Protein AF-A0A9W8D787-F1 (afdb_monomer)

Radius of gyration: 18.91 Å; Cα cont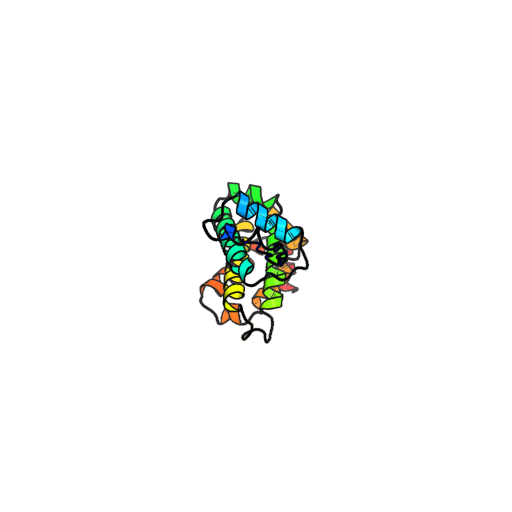acts (8 Å, |Δi|>4): 221; chains: 1; bounding box: 39×46×72 Å

Sequence (182 aa):
MVISTKAQREGDASSDTPVTQWLDAPTEDSVKTVVTYMLEHPSQSISSTHIVATAKAFKQLADMCRDPDVRTRLADGALAAASSLLLERVVAELGPGTEQSNGHAEHVFLLVQVLRCICNQSADTDAARTQLLEHGGTAALARALSIDDVWRQPVPVAQAAFGAVLNVSLDHKLCTQALVDA

Structure (mmCIF, N/CA/C/O backbone):
data_AF-A0A9W8D787-F1
#
_entry.id   AF-A0A9W8D787-F1
#
loop_
_atom_site.group_PDB
_atom_site.id
_atom_site.type_symbol
_atom_site.label_atom_id
_atom_site.label_alt_id
_atom_site.label_comp_id
_atom_site.label_asym_id
_atom_site.label_entity_id
_atom_site.label_seq_id
_atom_site.pdbx_PDB_ins_code
_atom_site.Cartn_x
_atom_site.Cartn_y
_atom_site.Cartn_z
_atom_site.occupancy
_atom_site.B_iso_or_equiv
_atom_site.auth_seq_id
_atom_site.auth_comp_id
_atom_site.auth_asym_id
_atom_site.auth_atom_id
_atom_site.pdbx_PDB_model_num
ATOM 1 N N . MET A 1 1 ? 19.771 31.292 56.289 1.00 39.41 1 MET A N 1
ATOM 2 C CA . MET A 1 1 ? 20.560 30.068 56.044 1.00 39.41 1 MET A CA 1
ATOM 3 C C . MET A 1 1 ? 19.654 29.117 55.277 1.00 39.41 1 MET A C 1
ATOM 5 O O . MET A 1 1 ? 18.590 28.787 55.779 1.00 39.41 1 MET A O 1
ATOM 9 N N . VAL A 1 2 ? 19.989 28.851 54.014 1.00 35.84 2 VAL A N 1
ATOM 10 C CA . VAL A 1 2 ? 19.158 28.161 53.012 1.00 35.84 2 VAL A CA 1
ATOM 11 C C . VAL A 1 2 ? 19.722 26.764 52.788 1.00 35.84 2 VAL A C 1
ATOM 13 O O . VAL A 1 2 ? 20.885 26.683 52.417 1.00 35.84 2 VAL A O 1
ATOM 16 N N . ILE A 1 3 ? 18.902 25.719 52.948 1.00 33.28 3 ILE A N 1
ATOM 17 C CA . ILE A 1 3 ? 19.015 24.379 52.326 1.00 33.28 3 ILE A CA 1
ATOM 18 C C . ILE A 1 3 ? 17.565 23.840 52.334 1.00 33.28 3 ILE A C 1
ATOM 20 O O . ILE A 1 3 ? 17.038 23.582 53.407 1.00 33.28 3 ILE A O 1
ATOM 24 N N . SER A 1 4 ? 16.731 23.907 51.288 1.00 36.16 4 SER A N 1
ATOM 25 C CA . SER A 1 4 ? 16.766 23.297 49.947 1.00 36.16 4 SER A CA 1
ATOM 26 C C . SER A 1 4 ? 17.076 21.799 49.940 1.00 36.16 4 SER A C 1
ATOM 28 O O . SER A 1 4 ? 18.225 21.398 49.804 1.00 36.16 4 SER A O 1
ATOM 30 N N . THR A 1 5 ? 16.033 20.973 50.006 1.00 37.19 5 THR A N 1
ATOM 31 C CA . THR A 1 5 ? 16.059 19.597 49.496 1.00 37.19 5 THR A CA 1
ATOM 32 C C . THR A 1 5 ? 14.835 19.385 48.613 1.00 37.19 5 THR A C 1
ATOM 34 O O . THR A 1 5 ? 13.738 19.054 49.056 1.00 37.19 5 THR A O 1
ATOM 37 N N . LYS A 1 6 ? 15.043 19.633 47.314 1.00 36.41 6 LYS A N 1
ATOM 38 C CA . LYS A 1 6 ? 14.228 19.071 46.239 1.00 36.41 6 LYS A CA 1
ATOM 39 C C . LYS A 1 6 ? 14.295 17.549 46.366 1.00 36.41 6 LYS A C 1
ATOM 41 O O . LYS A 1 6 ? 15.357 16.972 46.160 1.00 36.41 6 LYS A O 1
ATOM 46 N N . ALA A 1 7 ? 13.169 16.911 46.659 1.00 39.75 7 ALA A N 1
ATOM 47 C CA . ALA A 1 7 ? 12.982 15.516 46.303 1.00 39.75 7 ALA A CA 1
ATOM 48 C C . ALA A 1 7 ? 12.904 15.456 44.771 1.00 39.75 7 ALA A C 1
ATOM 50 O O . ALA A 1 7 ? 11.912 15.874 44.169 1.00 39.75 7 ALA A O 1
ATOM 51 N N . GLN A 1 8 ? 13.997 15.019 44.146 1.00 34.44 8 GLN A N 1
ATOM 52 C CA . GLN A 1 8 ? 14.009 14.559 42.764 1.00 34.44 8 GLN A CA 1
ATOM 53 C C . GLN A 1 8 ? 12.994 13.420 42.653 1.00 34.44 8 GLN A C 1
ATOM 55 O O . GLN A 1 8 ? 13.244 12.306 43.097 1.00 34.44 8 GLN A O 1
ATOM 60 N N . ARG A 1 9 ? 11.831 13.713 42.066 1.00 37.78 9 ARG A N 1
ATOM 61 C CA . ARG A 1 9 ? 11.142 12.709 41.265 1.00 37.78 9 ARG A CA 1
ATOM 62 C C . ARG A 1 9 ? 12.033 12.510 40.051 1.00 37.78 9 ARG A C 1
ATOM 64 O O . ARG A 1 9 ? 12.106 13.390 39.195 1.00 37.78 9 ARG A O 1
ATOM 71 N N . GLU A 1 10 ? 12.782 11.418 40.063 1.00 33.50 10 GLU A N 1
ATOM 72 C CA . GLU A 1 10 ? 13.336 10.837 38.852 1.00 33.50 10 GLU A CA 1
ATOM 73 C C . GLU A 1 10 ? 12.153 10.654 37.902 1.00 33.50 10 GLU A C 1
ATOM 75 O O . GLU A 1 10 ? 11.237 9.873 38.151 1.00 33.50 10 GLU A O 1
ATOM 80 N N . GLY A 1 11 ? 12.094 11.527 36.899 1.00 33.06 11 GLY A N 1
ATOM 81 C CA . GLY A 1 11 ? 11.223 11.317 35.767 1.00 33.06 11 GLY A CA 1
ATOM 82 C C . GLY A 1 11 ? 11.747 10.086 35.057 1.00 33.06 11 GLY A C 1
ATOM 83 O O . GLY A 1 11 ? 12.912 10.073 34.656 1.00 33.06 11 GLY A O 1
ATOM 84 N N . ASP A 1 12 ? 10.886 9.083 34.914 1.00 33.62 12 ASP A N 1
ATOM 85 C CA . ASP A 1 12 ? 10.999 8.123 33.829 1.00 33.62 12 ASP A CA 1
ATOM 86 C C . ASP A 1 12 ? 11.225 8.930 32.551 1.00 33.62 12 ASP A C 1
ATOM 88 O O . ASP A 1 12 ? 10.343 9.643 32.063 1.00 33.62 12 ASP A O 1
ATOM 92 N N . ALA A 1 13 ? 12.464 8.899 32.069 1.00 38.41 13 ALA A N 1
ATOM 93 C CA . ALA A 1 13 ? 12.822 9.429 30.776 1.00 38.41 13 ALA A CA 1
ATOM 94 C C . ALA A 1 13 ? 12.044 8.601 29.751 1.00 38.41 13 ALA A C 1
ATOM 96 O O . ALA A 1 13 ? 12.368 7.443 29.495 1.00 38.41 13 ALA A O 1
ATOM 97 N N . SER A 1 14 ? 10.966 9.190 29.235 1.00 43.25 14 SER A N 1
ATOM 98 C CA . SER A 1 14 ? 10.074 8.559 28.276 1.00 43.25 14 SER A CA 1
ATOM 99 C C . SER A 1 14 ? 10.859 8.046 27.073 1.00 43.25 14 SER A C 1
ATOM 101 O O . SER A 1 14 ? 11.513 8.811 26.357 1.00 43.25 14 SER A O 1
ATOM 103 N N . SER A 1 15 ? 10.706 6.756 26.803 1.00 41.72 15 SER A N 1
ATOM 104 C CA . SER A 1 15 ? 11.128 6.058 25.586 1.00 41.72 15 SER A CA 1
ATOM 105 C C . SER A 1 15 ? 10.446 6.566 24.299 1.00 41.72 15 SER A C 1
ATOM 107 O O . SER A 1 15 ? 10.686 6.023 23.228 1.00 41.72 15 SER A O 1
ATOM 109 N N . ASP A 1 16 ? 9.630 7.621 24.374 1.00 43.84 16 ASP A N 1
ATOM 110 C CA . ASP A 1 16 ? 8.776 8.133 23.289 1.00 43.84 16 ASP A CA 1
ATOM 111 C C . ASP A 1 16 ? 9.448 9.187 22.390 1.00 43.84 16 ASP A C 1
ATOM 113 O O . ASP A 1 16 ? 8.808 9.827 21.554 1.00 43.84 16 ASP A O 1
ATOM 117 N N . THR A 1 17 ? 10.755 9.401 22.544 1.00 43.00 17 THR A N 1
ATOM 118 C CA . THR A 1 17 ? 11.436 10.558 21.941 1.00 43.00 17 THR A CA 1
ATOM 119 C C . THR A 1 17 ? 11.804 10.461 20.436 1.00 43.00 17 THR A C 1
ATOM 121 O O . THR A 1 17 ? 12.208 11.490 19.900 1.00 43.00 17 THR A O 1
ATOM 124 N N . PRO A 1 18 ? 11.634 9.364 19.657 1.00 49.31 18 PRO A N 1
ATOM 125 C CA . PRO A 1 18 ? 11.916 9.448 18.215 1.00 49.31 18 PRO A CA 1
ATOM 126 C C . PRO A 1 18 ? 10.806 10.123 17.394 1.00 49.31 18 PRO A C 1
ATOM 128 O O . PRO A 1 18 ? 11.102 10.739 16.375 1.00 49.31 18 PRO A O 1
ATOM 131 N N . VAL A 1 19 ? 9.534 10.005 17.796 1.00 45.19 19 VAL A N 1
ATOM 132 C CA . VAL A 1 19 ? 8.404 10.195 16.861 1.00 45.19 19 VAL A CA 1
ATOM 133 C C . VAL A 1 19 ? 7.920 11.636 16.744 1.00 45.19 19 VAL A C 1
ATOM 135 O O . VAL A 1 19 ? 7.475 12.081 15.687 1.00 45.19 19 VAL A O 1
ATOM 138 N N . THR A 1 20 ? 8.030 12.416 17.811 1.00 43.97 20 THR A N 1
ATOM 139 C CA . THR A 1 20 ? 7.526 13.797 17.833 1.00 43.97 20 THR A CA 1
ATOM 140 C C . THR A 1 20 ? 8.291 14.732 16.889 1.00 43.97 20 THR A C 1
ATOM 142 O O . THR A 1 20 ? 7.717 15.714 16.425 1.00 43.97 20 THR A O 1
ATOM 145 N N . GLN A 1 21 ? 9.530 14.393 16.506 1.00 47.75 21 GLN A N 1
ATOM 146 C CA . GLN A 1 21 ? 10.294 15.115 15.477 1.00 47.75 21 GLN A CA 1
ATOM 147 C C . GLN A 1 21 ? 9.853 14.793 14.032 1.00 47.75 21 GLN A C 1
ATOM 149 O O . GLN A 1 21 ? 10.279 15.470 13.100 1.00 47.75 21 GLN A O 1
ATOM 154 N N . TRP A 1 22 ? 8.973 13.807 13.810 1.00 52.19 22 TRP A N 1
ATOM 155 C CA . TRP A 1 22 ? 8.496 13.404 12.473 1.00 52.19 22 TRP A CA 1
ATOM 156 C C . TRP A 1 22 ? 7.414 14.338 11.895 1.00 52.19 22 TRP A C 1
ATOM 158 O O . TRP A 1 22 ? 6.909 14.109 10.794 1.00 52.19 22 TRP A O 1
ATOM 168 N N . LEU A 1 23 ? 7.008 15.375 12.637 1.00 48.31 23 LEU A N 1
ATOM 169 C CA . LEU A 1 23 ? 5.836 16.188 12.306 1.00 48.31 23 LEU A CA 1
ATOM 170 C C . LEU A 1 23 ? 6.106 17.359 11.346 1.00 48.31 23 LEU A C 1
ATOM 172 O O . LEU A 1 23 ? 5.143 17.767 10.682 1.00 48.31 23 LEU A O 1
ATOM 176 N N . ASP A 1 24 ? 7.353 17.834 11.214 1.00 48.16 24 ASP A N 1
ATOM 177 C CA . ASP A 1 24 ? 7.645 19.132 10.570 1.00 48.16 24 ASP A CA 1
ATOM 178 C C . ASP A 1 24 ? 8.033 19.085 9.083 1.00 48.16 24 ASP A C 1
ATOM 180 O O . ASP A 1 24 ? 7.797 20.053 8.369 1.00 48.16 24 ASP A O 1
ATOM 184 N N . ALA A 1 25 ? 8.524 17.963 8.566 1.00 51.84 25 ALA A N 1
ATOM 185 C CA . ALA A 1 25 ? 8.550 17.623 7.138 1.00 51.84 25 ALA A CA 1
ATOM 186 C C . ALA A 1 25 ? 9.232 16.260 7.030 1.00 51.84 25 ALA A C 1
ATOM 188 O O . ALA A 1 25 ? 10.381 16.142 7.460 1.00 51.84 25 ALA A O 1
ATOM 189 N N . PRO A 1 26 ? 8.579 15.224 6.487 1.00 57.62 26 PRO A N 1
ATOM 190 C CA . PRO A 1 26 ? 9.255 13.951 6.350 1.00 57.62 26 PRO A CA 1
ATOM 191 C C . PRO A 1 26 ? 10.403 14.106 5.319 1.00 57.62 26 PRO A C 1
ATOM 193 O O . PRO A 1 26 ? 10.241 14.652 4.225 1.00 57.62 26 PRO A O 1
ATOM 196 N N . THR A 1 27 ? 11.618 13.746 5.731 1.00 65.62 27 THR A N 1
ATOM 197 C CA . THR A 1 27 ? 12.838 13.628 4.916 1.00 65.62 27 THR A CA 1
ATOM 198 C C . THR A 1 27 ? 13.052 12.168 4.503 1.00 65.62 27 THR A C 1
ATOM 200 O O . THR A 1 27 ? 12.464 11.267 5.105 1.00 65.62 27 THR A O 1
ATOM 203 N N . GLU A 1 28 ? 13.928 11.903 3.527 1.00 65.75 28 GLU A N 1
ATOM 204 C CA . GLU A 1 28 ? 14.298 10.526 3.145 1.00 65.75 28 GLU A CA 1
ATOM 205 C C . GLU A 1 28 ? 14.775 9.696 4.357 1.00 65.75 28 GLU A C 1
ATOM 207 O O . GLU A 1 28 ? 14.396 8.534 4.505 1.00 65.75 28 GLU A O 1
ATOM 212 N N . ASP A 1 29 ? 15.522 10.312 5.278 1.00 69.75 29 ASP A N 1
ATOM 213 C CA . ASP A 1 29 ? 15.971 9.672 6.521 1.00 69.75 29 ASP A CA 1
ATOM 214 C C . ASP A 1 29 ? 14.820 9.391 7.496 1.00 69.75 29 ASP A C 1
ATOM 216 O O . ASP A 1 29 ? 14.775 8.323 8.111 1.00 69.75 29 ASP A O 1
ATOM 220 N N . SER A 1 30 ? 13.844 10.299 7.611 1.00 66.06 30 SER A N 1
ATOM 221 C CA . SER A 1 30 ? 12.656 10.056 8.443 1.00 66.06 30 SER A CA 1
ATOM 222 C C . SER A 1 30 ? 11.789 8.923 7.883 1.00 66.06 30 SER A C 1
ATOM 224 O O . SER A 1 30 ? 11.269 8.106 8.638 1.00 66.06 30 SER A O 1
ATOM 226 N N . VAL A 1 31 ? 11.703 8.813 6.553 1.00 69.94 31 VAL A N 1
ATOM 227 C CA . VAL A 1 31 ? 10.987 7.742 5.859 1.00 69.94 31 VAL A CA 1
ATOM 228 C C . VAL A 1 31 ? 11.662 6.396 6.113 1.00 69.94 31 VAL A C 1
ATOM 230 O O . VAL A 1 31 ? 10.986 5.445 6.506 1.00 69.94 31 VAL A O 1
ATOM 233 N N . LYS A 1 32 ? 12.993 6.319 5.958 1.00 75.88 32 LYS A N 1
ATOM 234 C CA . LYS A 1 32 ? 13.770 5.112 6.289 1.00 75.88 32 LYS A CA 1
ATOM 235 C C . LYS A 1 32 ? 13.578 4.712 7.746 1.00 75.88 32 LYS A C 1
ATOM 237 O O . LYS A 1 32 ? 13.325 3.548 8.022 1.00 75.88 32 LYS A O 1
ATOM 242 N N . THR A 1 33 ? 13.624 5.677 8.661 1.00 75.19 33 THR A N 1
ATOM 243 C CA . THR A 1 33 ? 13.435 5.429 10.096 1.00 75.19 33 THR A CA 1
ATOM 244 C C . THR A 1 33 ? 12.057 4.836 10.396 1.00 75.19 33 THR A C 1
ATOM 246 O O . THR A 1 33 ? 11.972 3.864 11.140 1.00 75.19 33 THR A O 1
ATOM 249 N N . VAL A 1 34 ? 10.984 5.359 9.790 1.00 75.19 34 VAL A N 1
ATOM 250 C CA . VAL A 1 34 ? 9.624 4.814 9.960 1.00 75.19 34 VAL A CA 1
ATOM 251 C C . VAL A 1 34 ? 9.519 3.397 9.394 1.00 75.19 34 VAL A C 1
ATOM 253 O O . VAL A 1 34 ? 8.971 2.520 10.058 1.00 75.19 34 VAL A O 1
ATOM 256 N N . VAL A 1 35 ? 10.067 3.145 8.201 1.00 80.25 35 VAL A N 1
ATOM 257 C CA . VAL A 1 35 ? 10.077 1.805 7.587 1.00 80.25 35 VAL A CA 1
ATOM 258 C C . VAL A 1 35 ? 10.834 0.807 8.466 1.00 80.25 35 VAL A C 1
ATOM 260 O O . VAL A 1 35 ? 10.298 -0.256 8.771 1.00 80.25 35 VAL A O 1
ATOM 263 N N . THR A 1 36 ? 12.034 1.160 8.930 1.00 82.81 36 THR A N 1
ATOM 264 C CA . THR A 1 36 ? 12.831 0.321 9.835 1.00 82.81 36 THR A CA 1
ATOM 265 C C . THR A 1 36 ? 12.090 0.059 11.143 1.00 82.81 36 THR A C 1
ATOM 267 O O . THR A 1 36 ? 11.921 -1.095 11.523 1.00 82.81 36 THR A O 1
ATOM 270 N N . TYR A 1 37 ? 11.562 1.104 11.788 1.00 79.69 37 TYR A N 1
ATOM 271 C CA . TYR A 1 37 ? 10.810 0.972 13.035 1.00 79.69 37 TYR A CA 1
ATOM 272 C C . TYR A 1 37 ? 9.618 0.015 12.892 1.00 79.69 37 TYR A C 1
ATOM 274 O O . TYR A 1 37 ? 9.426 -0.857 13.740 1.00 79.69 37 TYR A O 1
ATOM 282 N N . MET A 1 38 ? 8.851 0.134 11.801 1.00 79.06 38 MET A N 1
ATOM 283 C CA . MET A 1 38 ? 7.704 -0.735 11.518 1.00 79.06 38 MET A CA 1
ATOM 284 C C . MET A 1 38 ? 8.096 -2.210 11.409 1.00 79.06 38 MET A C 1
ATOM 286 O O . MET A 1 38 ? 7.377 -3.069 11.927 1.00 79.06 38 MET A O 1
ATOM 290 N N . LEU A 1 39 ? 9.221 -2.491 10.749 1.00 81.56 39 LEU A N 1
ATOM 291 C CA . LEU A 1 39 ? 9.721 -3.845 10.518 1.00 81.56 39 LEU A CA 1
ATOM 292 C C . LEU A 1 39 ? 10.363 -4.457 11.768 1.00 81.56 39 LEU A C 1
ATOM 294 O O . LEU A 1 39 ? 10.209 -5.651 12.003 1.00 81.56 39 LEU A O 1
ATOM 298 N N . GLU A 1 40 ? 11.035 -3.650 12.588 1.00 84.94 40 GLU A N 1
ATOM 299 C CA . GLU A 1 40 ? 11.636 -4.095 13.853 1.00 84.94 40 GLU A CA 1
ATOM 300 C C . GLU A 1 40 ? 10.593 -4.337 14.954 1.00 84.94 40 GLU A C 1
ATOM 302 O O . GLU A 1 40 ? 10.827 -5.133 15.862 1.00 84.94 40 GLU A O 1
ATOM 307 N N . HIS A 1 41 ? 9.418 -3.702 14.859 1.00 80.00 41 HIS A N 1
ATOM 308 C CA . HIS A 1 41 ? 8.346 -3.804 15.854 1.00 80.00 41 HIS A CA 1
ATOM 309 C C . HIS A 1 41 ? 7.050 -4.358 15.231 1.00 80.00 41 HIS A C 1
ATOM 311 O O . HIS A 1 41 ? 6.036 -3.650 15.195 1.00 80.00 41 HIS A O 1
ATOM 317 N N . PRO A 1 42 ? 7.037 -5.618 14.735 1.00 74.31 42 PRO A N 1
ATOM 318 C CA . PRO A 1 42 ? 5.943 -6.182 13.940 1.00 74.31 42 PRO A CA 1
ATOM 319 C C . PRO A 1 42 ? 4.602 -6.282 14.681 1.00 74.31 42 PRO A C 1
ATOM 321 O O . PRO A 1 42 ? 3.549 -6.177 14.054 1.00 74.31 42 PRO A O 1
ATOM 324 N N . SER A 1 43 ? 4.643 -6.426 16.005 1.00 72.94 43 SER A N 1
ATOM 325 C CA . SER A 1 43 ? 3.465 -6.676 16.848 1.00 72.94 43 SER A CA 1
ATOM 326 C C . SER A 1 43 ? 2.956 -5.439 17.594 1.00 72.94 43 SER A C 1
ATOM 328 O O . SER A 1 43 ? 2.014 -5.545 18.376 1.00 72.94 43 SER A O 1
ATOM 330 N N . GLN A 1 44 ? 3.595 -4.278 17.427 1.00 70.44 44 GLN A N 1
ATOM 331 C CA . GLN A 1 44 ? 3.267 -3.091 18.215 1.00 70.44 44 GLN A CA 1
ATOM 332 C C . GLN A 1 44 ? 2.098 -2.316 17.589 1.00 70.44 44 GLN A C 1
ATOM 334 O O . GLN A 1 44 ? 2.147 -1.939 16.414 1.00 70.44 44 GLN A O 1
ATOM 339 N N . SER A 1 45 ? 1.057 -2.046 18.380 1.00 68.88 45 SER A N 1
ATOM 340 C CA . SER A 1 45 ? -0.018 -1.125 17.996 1.00 68.88 45 SER A CA 1
ATOM 341 C C . SER A 1 45 ? 0.553 0.275 17.769 1.00 68.88 45 SER A C 1
ATOM 343 O O . SER A 1 45 ? 1.406 0.737 18.534 1.00 68.88 45 SER A O 1
ATOM 345 N N . ILE A 1 46 ? 0.077 0.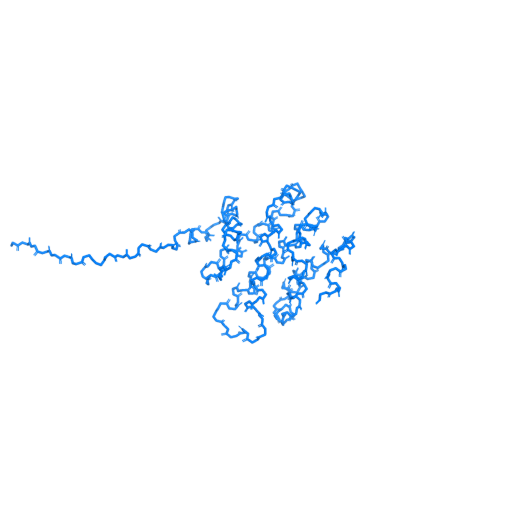975 16.745 1.00 69.75 46 ILE A N 1
ATOM 346 C CA . ILE A 1 46 ? 0.547 2.328 16.444 1.00 69.75 46 ILE A CA 1
ATOM 347 C C . ILE A 1 46 ? -0.151 3.280 17.414 1.00 69.75 46 ILE A C 1
ATOM 349 O O . ILE A 1 46 ? -1.368 3.429 17.368 1.00 69.75 46 ILE A O 1
ATOM 353 N N . SER A 1 47 ? 0.606 3.901 18.322 1.00 70.00 47 SER A N 1
ATOM 354 C CA . SER A 1 47 ? 0.034 4.884 19.248 1.00 70.00 47 SER A CA 1
ATOM 355 C C . SER A 1 47 ? -0.599 6.041 18.467 1.00 70.00 47 SER A C 1
ATOM 357 O O . SER A 1 47 ? -0.133 6.388 17.379 1.00 70.00 47 SER A O 1
ATOM 359 N N . SER A 1 48 ? -1.634 6.676 19.021 1.00 66.12 48 SER A N 1
ATOM 360 C CA . SER A 1 48 ? -2.369 7.759 18.349 1.00 66.12 48 SER A CA 1
ATOM 361 C C . SER A 1 48 ? -1.462 8.890 17.845 1.00 66.12 48 SER A C 1
ATOM 363 O O . SER A 1 48 ? -1.643 9.391 16.736 1.00 66.12 48 SER A O 1
ATOM 365 N N . THR A 1 49 ? -0.423 9.239 18.607 1.00 68.81 49 THR A N 1
ATOM 366 C CA . THR A 1 49 ? 0.593 10.232 18.230 1.00 68.81 49 THR A CA 1
ATOM 367 C C . THR A 1 49 ? 1.443 9.793 17.034 1.00 68.81 49 THR A C 1
ATOM 369 O O . THR A 1 49 ? 1.887 10.633 16.252 1.00 68.81 49 THR A O 1
ATOM 372 N N . HIS A 1 50 ? 1.672 8.489 16.865 1.00 78.75 50 HIS A N 1
ATOM 373 C CA . HIS A 1 50 ? 2.505 7.936 15.795 1.00 78.75 50 HIS A CA 1
ATOM 374 C C . HIS A 1 50 ? 1.725 7.754 14.485 1.00 78.75 50 HIS A C 1
ATOM 376 O O . HIS A 1 50 ? 2.327 7.834 13.416 1.00 78.75 50 HIS A O 1
ATOM 382 N N . ILE A 1 51 ? 0.395 7.589 14.537 1.00 86.12 51 ILE A N 1
ATOM 383 C CA . ILE A 1 51 ? -0.447 7.359 13.347 1.00 86.12 51 ILE A CA 1
ATOM 384 C C . ILE A 1 51 ? -0.264 8.471 12.310 1.00 86.12 51 ILE A C 1
ATOM 386 O O . ILE A 1 51 ? 0.001 8.198 11.139 1.00 86.12 51 ILE A O 1
ATOM 390 N N . VAL A 1 52 ? -0.362 9.735 12.732 1.00 85.50 52 VAL A N 1
ATOM 391 C CA . VAL A 1 52 ? -0.277 10.886 11.818 1.00 85.50 52 VAL A CA 1
ATOM 392 C C . VAL A 1 52 ? 1.114 11.006 11.198 1.00 85.50 52 VAL A C 1
ATOM 394 O O . VAL A 1 52 ? 1.240 11.319 10.013 1.00 85.50 52 VAL A O 1
ATOM 397 N N . ALA A 1 53 ? 2.164 10.751 11.977 1.00 82.94 53 ALA A N 1
ATOM 398 C CA . ALA A 1 53 ? 3.534 10.801 11.485 1.00 82.94 53 ALA A CA 1
ATOM 399 C C . ALA A 1 53 ? 3.814 9.676 10.475 1.00 82.94 53 ALA A C 1
ATOM 401 O O . ALA A 1 53 ? 4.320 9.944 9.383 1.00 82.94 53 ALA A O 1
ATOM 402 N N . THR A 1 54 ? 3.386 8.447 10.775 1.00 86.81 54 THR A N 1
ATOM 403 C CA . THR A 1 54 ? 3.462 7.321 9.838 1.00 86.81 54 THR A CA 1
ATOM 404 C C . THR A 1 54 ? 2.668 7.614 8.564 1.00 86.81 54 THR A C 1
ATOM 406 O O . THR A 1 54 ? 3.174 7.403 7.463 1.00 86.81 54 THR A O 1
ATOM 409 N N . ALA A 1 55 ? 1.469 8.194 8.675 1.00 90.00 55 ALA A N 1
ATOM 410 C CA . ALA A 1 55 ? 0.664 8.576 7.517 1.00 90.00 55 ALA A CA 1
ATOM 411 C C . ALA A 1 55 ? 1.376 9.622 6.643 1.00 90.00 55 ALA A C 1
ATOM 413 O O . ALA A 1 55 ? 1.400 9.496 5.418 1.00 90.00 55 ALA A O 1
ATOM 414 N N . LYS A 1 56 ? 2.012 10.635 7.248 1.00 88.12 56 LYS A N 1
ATOM 415 C CA . LYS A 1 56 ? 2.819 11.634 6.526 1.00 88.12 56 LYS A CA 1
ATOM 416 C C . LYS A 1 56 ? 4.016 10.999 5.806 1.00 88.12 56 LYS A C 1
ATOM 418 O O . LYS A 1 56 ? 4.259 11.341 4.648 1.00 88.12 56 LYS A O 1
ATOM 423 N N . ALA A 1 57 ? 4.721 10.063 6.443 1.00 87.81 57 ALA A N 1
ATOM 424 C CA . ALA A 1 57 ? 5.828 9.337 5.819 1.00 87.81 57 ALA A CA 1
ATOM 425 C C . ALA A 1 57 ? 5.350 8.495 4.621 1.00 87.81 57 ALA A C 1
ATOM 427 O O . ALA A 1 57 ? 5.917 8.581 3.532 1.00 87.81 57 ALA A O 1
ATOM 428 N N . PHE A 1 58 ? 4.245 7.758 4.774 1.00 92.56 58 PHE A N 1
ATOM 429 C CA . PHE A 1 58 ? 3.656 6.967 3.688 1.00 92.56 58 PHE A CA 1
ATOM 430 C C . PHE A 1 58 ? 3.088 7.828 2.558 1.00 92.56 58 PHE A C 1
ATOM 432 O O . PHE A 1 58 ? 3.183 7.452 1.390 1.00 92.56 58 PHE A O 1
ATOM 439 N N . LYS A 1 59 ? 2.575 9.024 2.866 1.00 93.00 59 LYS A N 1
ATOM 440 C CA . LYS A 1 59 ? 2.216 10.013 1.845 1.00 93.00 59 LYS A CA 1
ATOM 441 C C . LYS A 1 59 ? 3.437 10.399 1.009 1.00 93.00 59 LYS A C 1
ATOM 443 O O . LYS A 1 59 ? 3.331 10.436 -0.213 1.00 93.00 59 LYS A O 1
ATOM 448 N N . GLN A 1 60 ? 4.573 10.693 1.640 1.00 90.56 60 GLN A N 1
ATOM 449 C CA . GLN A 1 60 ? 5.791 11.053 0.914 1.00 90.56 60 GLN A CA 1
ATOM 450 C C . GLN A 1 60 ? 6.320 9.884 0.083 1.00 90.56 60 GLN A C 1
ATOM 452 O O . GLN A 1 60 ? 6.644 10.088 -1.082 1.00 90.56 60 GLN A O 1
ATOM 457 N N . LEU A 1 61 ? 6.341 8.668 0.634 1.00 91.44 61 LEU A N 1
ATOM 458 C CA . LEU A 1 61 ? 6.690 7.456 -0.113 1.00 91.44 61 LEU A CA 1
ATOM 459 C C . LEU A 1 61 ? 5.794 7.271 -1.339 1.00 91.44 61 LEU A C 1
ATOM 461 O O . LEU A 1 61 ? 6.290 7.010 -2.433 1.00 91.44 61 LEU A O 1
ATOM 465 N N . ALA A 1 62 ? 4.482 7.455 -1.181 1.00 93.75 62 ALA A N 1
ATOM 466 C CA . ALA A 1 62 ? 3.547 7.415 -2.296 1.00 93.75 62 ALA A CA 1
ATOM 467 C C . ALA A 1 62 ? 3.862 8.501 -3.335 1.00 93.75 62 ALA A C 1
ATOM 469 O O . ALA A 1 62 ? 3.871 8.211 -4.530 1.00 93.75 62 ALA A O 1
ATOM 470 N N . ASP A 1 63 ? 4.125 9.737 -2.903 1.00 92.75 63 ASP A N 1
ATOM 471 C CA . ASP A 1 63 ? 4.455 10.850 -3.796 1.00 92.75 63 ASP A CA 1
ATOM 472 C C . ASP A 1 63 ? 5.791 10.591 -4.539 1.00 92.75 63 ASP A C 1
ATOM 474 O O . ASP A 1 63 ? 5.876 10.866 -5.734 1.00 92.75 63 ASP A O 1
ATOM 478 N N . MET A 1 64 ? 6.784 9.978 -3.881 1.00 89.56 64 MET A N 1
ATOM 479 C CA . MET A 1 64 ? 8.068 9.553 -4.460 1.00 89.56 64 MET A CA 1
ATOM 480 C C . MET A 1 64 ? 7.918 8.415 -5.479 1.00 89.56 64 MET A C 1
ATOM 482 O O . MET A 1 64 ? 8.520 8.472 -6.545 1.00 89.56 64 MET A O 1
ATOM 486 N N . CYS A 1 65 ? 7.075 7.412 -5.203 1.00 92.94 65 CYS A N 1
ATOM 487 C CA . CYS A 1 65 ? 6.843 6.268 -6.102 1.00 92.94 65 CYS A CA 1
ATOM 488 C C . CYS A 1 65 ? 6.173 6.645 -7.436 1.00 92.94 65 CYS A C 1
ATOM 490 O O . CYS A 1 65 ? 6.026 5.795 -8.315 1.00 92.94 65 CYS A O 1
ATOM 492 N N . ARG A 1 66 ? 5.755 7.906 -7.610 1.00 92.19 66 ARG A N 1
ATOM 493 C CA . ARG A 1 66 ? 5.303 8.425 -8.909 1.00 92.19 66 ARG A CA 1
ATOM 494 C C . ARG A 1 66 ? 6.440 8.494 -9.926 1.00 92.19 66 ARG A C 1
ATOM 496 O O . ARG A 1 66 ? 6.179 8.375 -11.118 1.00 92.19 66 ARG A O 1
ATOM 503 N N . ASP A 1 67 ? 7.673 8.662 -9.458 1.00 91.06 67 ASP A N 1
ATOM 504 C CA . ASP A 1 67 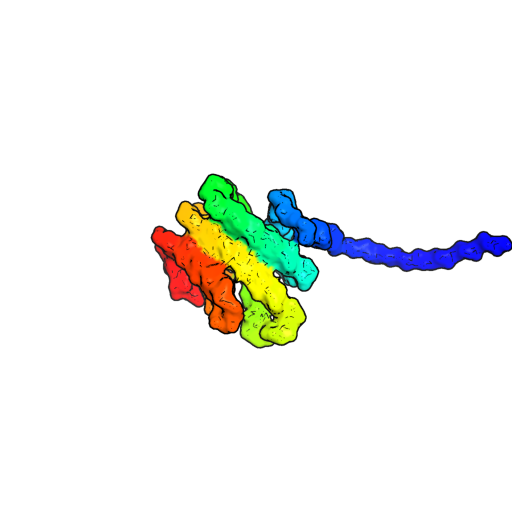? 8.875 8.602 -10.281 1.00 91.06 67 ASP A CA 1
ATOM 505 C C . ASP A 1 67 ? 9.250 7.123 -10.550 1.00 91.06 67 ASP A C 1
ATOM 507 O O . ASP A 1 67 ? 9.458 6.368 -9.592 1.00 91.06 67 ASP A O 1
ATOM 511 N N . PRO A 1 68 ? 9.314 6.674 -11.821 1.00 91.44 68 PRO A N 1
ATOM 512 C CA . PRO A 1 68 ? 9.646 5.288 -12.169 1.00 91.44 68 PRO A CA 1
ATOM 513 C C . PRO A 1 68 ? 11.022 4.808 -11.688 1.00 91.44 68 PRO A C 1
ATOM 515 O O . PRO A 1 68 ? 11.156 3.649 -11.284 1.00 91.44 68 PRO A O 1
ATOM 518 N N . ASP A 1 69 ? 12.030 5.681 -11.676 1.00 88.81 69 ASP A N 1
ATOM 519 C CA . ASP A 1 69 ? 13.390 5.329 -11.257 1.00 88.81 69 ASP A CA 1
ATOM 520 C C . ASP A 1 69 ? 13.458 5.176 -9.736 1.00 88.81 69 ASP A C 1
ATOM 522 O O . ASP A 1 69 ? 14.140 4.301 -9.195 1.00 88.81 69 ASP A O 1
ATOM 526 N N . VAL A 1 70 ? 12.728 6.023 -9.007 1.00 88.00 70 VAL A N 1
ATOM 527 C CA . VAL A 1 70 ? 12.567 5.876 -7.555 1.00 88.00 70 VAL A CA 1
ATOM 528 C C . VAL A 1 70 ? 11.799 4.600 -7.231 1.00 88.00 70 VAL A C 1
ATOM 530 O O . VAL A 1 70 ? 12.235 3.832 -6.376 1.00 88.00 70 VAL A O 1
ATOM 533 N N . ARG A 1 71 ? 10.690 4.344 -7.929 1.00 90.12 71 ARG A N 1
ATOM 534 C CA . ARG A 1 71 ? 9.859 3.156 -7.719 1.00 90.12 71 ARG A CA 1
ATOM 535 C C . ARG A 1 71 ? 10.637 1.864 -7.928 1.00 90.12 71 ARG A C 1
ATOM 537 O O . ARG A 1 71 ? 10.590 0.999 -7.062 1.00 90.12 71 ARG A O 1
ATOM 544 N N . THR A 1 72 ? 11.402 1.770 -9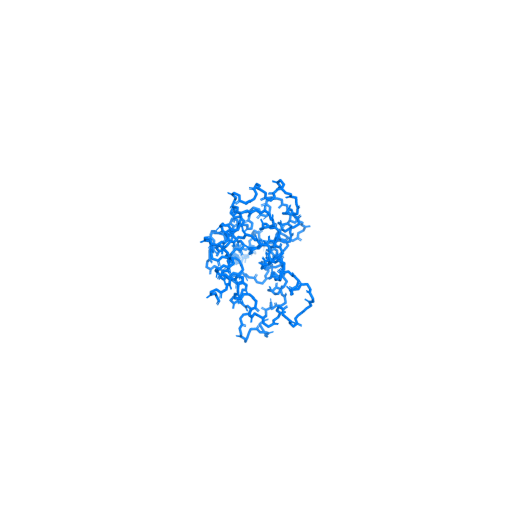.014 1.00 86.88 72 THR A N 1
ATOM 545 C CA . THR A 1 72 ? 12.241 0.597 -9.301 1.00 86.88 72 THR A CA 1
ATOM 546 C C . THR A 1 72 ? 13.261 0.363 -8.186 1.00 86.88 72 THR A C 1
ATOM 548 O O . THR A 1 72 ? 13.373 -0.747 -7.682 1.00 86.88 72 THR A O 1
ATOM 551 N N . ARG A 1 73 ? 13.941 1.418 -7.712 1.00 85.31 73 ARG A N 1
ATOM 552 C CA . ARG A 1 73 ? 14.891 1.307 -6.587 1.00 85.31 73 ARG A CA 1
ATOM 553 C C . ARG A 1 73 ? 14.233 0.884 -5.274 1.00 85.31 73 ARG A C 1
ATOM 555 O O . ARG A 1 73 ? 14.855 0.189 -4.479 1.00 85.31 73 ARG A O 1
ATOM 562 N N . LEU A 1 74 ? 13.007 1.337 -5.016 1.00 84.75 74 LEU A N 1
ATOM 563 C CA . LEU A 1 74 ? 12.264 0.986 -3.804 1.00 84.75 74 LEU A CA 1
ATOM 564 C C . LEU A 1 74 ? 11.650 -0.4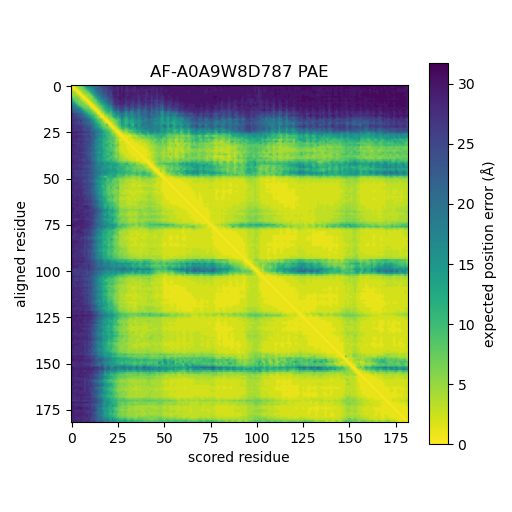17 -3.869 1.00 84.75 74 LEU A C 1
ATOM 566 O O . LEU A 1 74 ? 11.444 -1.014 -2.814 1.00 84.75 74 LEU A O 1
ATOM 570 N N . ALA A 1 75 ? 11.389 -0.942 -5.070 1.00 84.00 75 ALA A N 1
ATOM 571 C CA . ALA A 1 75 ? 10.852 -2.285 -5.280 1.00 84.00 75 ALA A CA 1
ATOM 572 C C . ALA A 1 75 ? 11.812 -3.391 -4.827 1.00 84.00 75 ALA A C 1
ATOM 574 O O . ALA A 1 75 ? 11.352 -4.441 -4.401 1.00 84.00 75 ALA A O 1
ATOM 575 N N . ASP A 1 76 ? 13.121 -3.138 -4.855 1.00 77.75 76 ASP A N 1
ATOM 576 C CA . ASP A 1 76 ? 14.139 -4.051 -4.317 1.00 77.75 76 ASP A CA 1
ATOM 577 C C . ASP A 1 76 ? 14.360 -3.872 -2.800 1.00 77.75 76 ASP A C 1
ATOM 579 O O . ASP A 1 76 ? 15.143 -4.592 -2.180 1.00 77.75 76 ASP A O 1
ATOM 583 N N . GLY A 1 77 ? 13.704 -2.879 -2.193 1.00 80.62 77 GLY A N 1
ATOM 584 C CA . GLY A 1 77 ? 13.844 -2.525 -0.785 1.00 80.62 77 GLY A CA 1
ATOM 585 C C . GLY A 1 77 ? 12.789 -3.160 0.121 1.00 80.62 77 GLY A C 1
ATOM 586 O O . GLY A 1 77 ? 12.086 -4.094 -0.238 1.00 80.62 77 GLY A O 1
ATOM 587 N N . ALA A 1 78 ? 12.647 -2.611 1.329 1.00 88.94 78 ALA A N 1
ATOM 588 C CA . ALA A 1 78 ? 11.719 -3.125 2.341 1.00 88.94 78 ALA A CA 1
ATOM 589 C C . ALA A 1 78 ? 10.316 -2.478 2.296 1.00 88.94 78 ALA A C 1
ATOM 591 O O . ALA A 1 78 ? 9.510 -2.656 3.213 1.00 88.94 78 ALA A O 1
ATOM 592 N N . LEU A 1 79 ? 10.020 -1.688 1.255 1.00 90.81 79 LEU A N 1
ATOM 593 C CA . LEU A 1 79 ? 8.797 -0.886 1.190 1.00 90.81 79 LEU A CA 1
ATOM 594 C C . LEU A 1 79 ? 7.538 -1.755 1.091 1.00 90.81 79 LEU A C 1
ATOM 596 O O . LEU A 1 79 ? 6.564 -1.482 1.796 1.00 90.81 79 LEU A O 1
ATOM 600 N N . ALA A 1 80 ? 7.559 -2.808 0.272 1.00 93.38 80 ALA A N 1
ATOM 601 C CA . ALA A 1 80 ? 6.423 -3.713 0.117 1.00 93.38 80 ALA A CA 1
ATOM 602 C C . ALA A 1 80 ? 6.112 -4.450 1.428 1.00 93.38 80 ALA A C 1
ATOM 604 O O . ALA A 1 80 ? 4.954 -4.500 1.848 1.00 93.38 80 ALA A O 1
ATOM 605 N N . ALA A 1 81 ? 7.145 -4.935 2.124 1.00 92.56 81 ALA A N 1
ATOM 606 C CA . ALA A 1 81 ? 7.012 -5.571 3.433 1.00 92.56 81 ALA A CA 1
ATOM 607 C C . ALA A 1 81 ? 6.403 -4.614 4.472 1.00 92.56 81 ALA A C 1
ATOM 609 O O . ALA A 1 81 ? 5.406 -4.942 5.116 1.00 92.56 81 ALA A O 1
ATOM 610 N N . ALA A 1 82 ? 6.949 -3.398 4.589 1.00 92.25 82 ALA A N 1
ATOM 611 C CA . ALA A 1 82 ? 6.450 -2.402 5.534 1.00 92.25 82 ALA A CA 1
ATOM 612 C C . ALA A 1 82 ? 5.017 -1.956 5.207 1.00 92.25 82 ALA A C 1
ATOM 614 O O . ALA A 1 82 ? 4.203 -1.799 6.114 1.00 92.25 82 ALA A O 1
ATOM 615 N N . SER A 1 83 ? 4.690 -1.793 3.921 1.00 95.19 83 SER A N 1
ATOM 616 C CA . SER A 1 83 ? 3.337 -1.444 3.467 1.00 95.19 83 SER A CA 1
ATOM 617 C C . SER A 1 83 ? 2.330 -2.546 3.790 1.00 95.19 83 SER A C 1
ATOM 619 O O . SER A 1 83 ? 1.237 -2.244 4.260 1.00 95.19 83 SER A O 1
ATOM 621 N N . SER A 1 84 ? 2.706 -3.811 3.578 1.00 95.12 84 SER A N 1
ATOM 622 C CA . SER A 1 84 ? 1.853 -4.976 3.846 1.00 95.12 84 SER A CA 1
ATOM 623 C C . SER A 1 84 ? 1.546 -5.105 5.337 1.00 95.12 84 SER A C 1
ATOM 625 O O . SER A 1 84 ? 0.384 -5.172 5.732 1.00 95.12 84 SER A O 1
ATOM 627 N N . LEU A 1 85 ? 2.588 -5.033 6.169 1.00 93.12 85 LEU A N 1
ATOM 628 C CA . LEU A 1 85 ? 2.478 -5.093 7.624 1.00 93.12 85 LEU A CA 1
ATOM 629 C C . LEU A 1 85 ? 1.643 -3.938 8.186 1.00 93.12 85 LEU A C 1
ATOM 631 O O . LEU A 1 85 ? 0.800 -4.130 9.060 1.00 93.12 85 LEU A O 1
ATOM 635 N N . LEU A 1 86 ? 1.870 -2.724 7.686 1.00 93.25 86 LEU A N 1
ATOM 636 C CA . LEU A 1 86 ? 1.128 -1.550 8.122 1.00 93.25 86 LEU A CA 1
ATOM 637 C C . LEU A 1 86 ? -0.344 -1.623 7.707 1.00 93.25 86 LEU A C 1
ATOM 639 O O . LEU A 1 86 ? -1.213 -1.291 8.510 1.00 93.25 86 LEU A O 1
ATOM 643 N N . LEU A 1 87 ? -0.629 -2.078 6.484 1.00 94.38 87 LEU A N 1
ATOM 644 C CA . LEU A 1 87 ? -1.999 -2.264 6.019 1.00 94.38 87 LEU A CA 1
ATOM 645 C C . LEU A 1 87 ? -2.741 -3.268 6.900 1.00 94.38 87 LEU A C 1
ATOM 647 O O . LEU A 1 87 ? -3.855 -2.989 7.326 1.00 94.38 87 LEU A O 1
ATOM 651 N N . GLU A 1 88 ? -2.112 -4.396 7.225 1.00 92.44 88 GLU A N 1
ATOM 652 C CA . GLU A 1 88 ? -2.707 -5.403 8.101 1.00 92.44 88 GLU A CA 1
ATOM 653 C C . GLU A 1 88 ? -3.082 -4.836 9.476 1.00 92.44 88 GLU A C 1
ATOM 655 O O . GLU A 1 88 ? -4.197 -5.068 9.946 1.00 92.44 88 GLU A O 1
ATOM 660 N N . ARG A 1 89 ? -2.204 -4.029 10.086 1.00 89.81 89 ARG A N 1
ATOM 661 C CA . ARG A 1 89 ? -2.506 -3.364 11.364 1.00 89.81 89 ARG A CA 1
ATOM 662 C C . ARG A 1 89 ? -3.675 -2.400 11.243 1.00 89.81 89 ARG A C 1
ATOM 664 O O . ARG A 1 89 ? -4.591 -2.446 12.052 1.00 89.81 89 ARG A O 1
ATOM 671 N N . VAL A 1 90 ? -3.663 -1.545 10.224 1.00 90.56 90 VAL A N 1
ATOM 672 C CA . VAL A 1 90 ? -4.722 -0.546 10.031 1.00 90.56 90 VAL A CA 1
ATOM 673 C C . VAL A 1 90 ? -6.073 -1.213 9.783 1.00 90.56 90 VAL A C 1
ATOM 675 O O . VAL A 1 90 ? -7.084 -0.755 10.304 1.00 90.56 90 VAL A O 1
ATOM 678 N N . VAL A 1 91 ? -6.095 -2.322 9.040 1.00 90.88 91 VAL A N 1
ATOM 679 C CA . VAL A 1 91 ? -7.310 -3.114 8.814 1.00 90.88 91 VAL A CA 1
ATOM 680 C C . VAL A 1 91 ? -7.841 -3.722 10.112 1.00 90.88 91 VAL A C 1
ATOM 682 O O . VAL A 1 91 ? -9.051 -3.730 10.317 1.00 90.88 91 VAL A O 1
ATOM 685 N N . ALA A 1 92 ? -6.963 -4.208 10.993 1.00 88.56 92 ALA A N 1
ATOM 686 C CA . ALA A 1 92 ? -7.375 -4.745 12.288 1.00 88.56 92 ALA A CA 1
ATOM 687 C C . ALA A 1 92 ? -8.013 -3.668 13.187 1.00 88.56 92 ALA A C 1
ATOM 689 O O . ALA A 1 92 ? -9.029 -3.931 13.827 1.00 88.56 92 ALA A O 1
ATOM 690 N N . GLU A 1 93 ? -7.463 -2.451 13.187 1.00 88.06 93 GLU A N 1
ATOM 691 C CA . GLU A 1 93 ? -7.974 -1.321 13.980 1.00 88.06 93 GLU A CA 1
ATOM 692 C C . GLU A 1 93 ? -9.277 -0.727 13.413 1.00 88.06 93 GLU A C 1
ATOM 694 O O . GLU A 1 93 ? -10.123 -0.244 14.162 1.00 88.06 93 GLU A O 1
ATOM 699 N N . LEU A 1 94 ? -9.485 -0.791 12.094 1.00 87.88 94 LEU A N 1
ATOM 700 C CA . LEU A 1 94 ? -10.706 -0.330 11.410 1.00 87.88 94 LEU A CA 1
ATOM 701 C C . LEU A 1 94 ? -11.747 -1.446 11.200 1.00 87.88 94 LEU A C 1
ATOM 703 O O . LEU A 1 94 ? -12.681 -1.291 10.413 1.00 87.88 94 LEU A O 1
ATOM 707 N N . GLY A 1 95 ? -11.572 -2.591 11.861 1.00 79.44 95 GLY A N 1
ATOM 708 C CA . GLY A 1 95 ? -12.478 -3.727 11.741 1.00 79.44 95 GLY A CA 1
ATOM 709 C C . GLY A 1 95 ? -13.905 -3.451 12.251 1.00 79.44 95 GLY A C 1
ATOM 710 O O . GLY A 1 95 ? -14.202 -2.396 12.814 1.00 79.44 95 GLY A O 1
ATOM 711 N N . PRO A 1 96 ? -14.827 -4.417 12.092 1.00 74.88 96 PRO A N 1
ATOM 712 C CA . PRO A 1 96 ? -16.219 -4.252 12.502 1.00 74.88 96 PRO A CA 1
ATOM 713 C C . PRO A 1 96 ? -16.363 -3.830 13.973 1.00 74.88 96 PRO A C 1
ATOM 715 O O . PRO A 1 96 ? -15.843 -4.490 14.872 1.00 74.88 96 PRO A O 1
ATOM 718 N N . GLY A 1 97 ? -17.120 -2.756 14.220 1.00 72.50 97 GLY A N 1
ATOM 719 C CA . GLY A 1 97 ? -17.428 -2.266 15.568 1.00 72.50 97 GLY A CA 1
ATOM 720 C C . GLY A 1 97 ? -16.418 -1.280 16.168 1.00 72.50 97 GLY A C 1
ATOM 721 O O . GLY A 1 97 ? -16.569 -0.920 17.335 1.00 72.50 97 GLY A O 1
ATOM 722 N N . THR A 1 98 ? -15.421 -0.809 15.408 1.00 74.56 98 THR A N 1
ATOM 723 C CA . THR A 1 98 ? -14.403 0.143 15.904 1.00 74.56 98 THR A CA 1
ATOM 724 C C . THR A 1 98 ? -14.661 1.610 15.531 1.00 74.56 98 THR A C 1
ATOM 726 O O . THR A 1 98 ? -13.854 2.485 15.853 1.00 74.56 98 THR A O 1
ATOM 729 N N . GLU A 1 99 ? -15.811 1.912 14.923 1.00 72.25 99 GLU A N 1
ATOM 730 C CA . GLU A 1 99 ? -16.217 3.239 14.412 1.00 72.25 99 GLU A CA 1
ATOM 731 C C . GLU A 1 99 ? -16.238 4.340 15.493 1.00 72.25 99 GLU A C 1
ATOM 733 O O . GLU A 1 99 ? -16.163 5.529 15.192 1.00 72.25 99 GLU A O 1
ATOM 738 N N . GLN A 1 100 ? -16.334 3.954 16.769 1.00 66.25 100 GLN A N 1
ATOM 739 C CA . GLN A 1 100 ? -16.363 4.864 17.922 1.00 66.25 100 GLN A CA 1
ATOM 740 C C . GLN A 1 100 ? -15.042 4.893 18.706 1.00 66.25 100 GLN A C 1
ATOM 742 O O . GLN A 1 100 ? -14.980 5.468 19.794 1.00 66.25 100 GLN A O 1
ATOM 747 N N . SER A 1 101 ? -13.986 4.254 18.197 1.00 72.06 101 SER A N 1
ATOM 748 C CA . SER A 1 101 ? -12.688 4.227 18.870 1.00 72.06 101 SER A CA 1
ATOM 749 C C . SER A 1 101 ? -11.978 5.587 18.796 1.00 72.06 101 SER A C 1
ATOM 751 O O . SER A 1 101 ? -12.074 6.329 17.813 1.00 72.06 101 SER A O 1
ATOM 753 N N . ASN A 1 102 ? -11.245 5.935 19.859 1.00 71.56 102 ASN A N 1
ATOM 754 C CA . ASN A 1 102 ? -10.378 7.113 19.852 1.00 71.56 102 ASN A CA 1
ATOM 755 C C . ASN A 1 102 ? -9.300 6.936 18.774 1.00 71.56 102 ASN A C 1
ATOM 757 O O . ASN A 1 102 ? -8.540 5.973 18.821 1.00 71.56 102 ASN A O 1
ATOM 761 N N . GLY A 1 103 ? -9.198 7.883 17.840 1.00 79.94 103 GLY A N 1
ATOM 762 C CA . GLY A 1 103 ? -8.204 7.833 16.764 1.00 79.94 103 GLY A CA 1
ATOM 763 C C . GLY A 1 103 ? -8.706 7.225 15.448 1.00 79.94 103 GLY A C 1
ATOM 764 O O . GLY A 1 103 ? -7.903 6.968 14.553 1.00 79.94 103 GLY A O 1
ATOM 765 N N . HIS A 1 104 ? -10.006 6.938 15.316 1.00 86.25 104 HIS A N 1
ATOM 766 C CA . HIS A 1 104 ? -10.571 6.324 14.110 1.00 86.25 104 HIS A CA 1
ATOM 767 C C . HIS A 1 104 ? -10.284 7.145 12.835 1.00 86.25 104 HIS A C 1
ATOM 769 O O . HIS A 1 104 ? -9.828 6.605 11.829 1.00 86.25 104 HIS A O 1
ATOM 775 N N . ALA A 1 105 ? -10.465 8.469 12.885 1.00 86.25 105 ALA A N 1
ATOM 776 C CA . ALA A 1 105 ? -10.197 9.349 11.745 1.00 86.25 105 ALA A CA 1
ATOM 777 C C . ALA A 1 105 ? -8.716 9.326 11.322 1.00 86.25 105 ALA A C 1
ATOM 779 O O . ALA A 1 105 ? -8.399 9.352 10.132 1.00 86.25 105 ALA A O 1
ATOM 780 N N . GLU A 1 106 ? -7.801 9.242 12.285 1.00 88.31 106 GLU A N 1
ATOM 781 C CA . GLU A 1 106 ? -6.368 9.120 12.057 1.00 88.31 106 GLU A CA 1
ATOM 782 C C . GLU A 1 106 ? -6.025 7.777 11.400 1.00 88.31 106 GLU A C 1
ATOM 784 O O . GLU A 1 106 ? -5.214 7.750 10.471 1.00 88.31 106 GLU A O 1
ATOM 789 N N . HIS A 1 107 ? -6.672 6.681 11.808 1.00 89.75 107 HIS A N 1
ATOM 790 C CA . HIS A 1 107 ? -6.523 5.375 11.158 1.00 89.75 107 HIS A CA 1
ATOM 791 C C . HIS A 1 107 ? -7.057 5.382 9.724 1.00 89.75 107 HIS A C 1
ATOM 793 O O . HIS A 1 107 ? -6.384 4.872 8.830 1.00 89.75 107 HIS A O 1
ATOM 799 N N . VAL A 1 108 ? -8.206 6.017 9.465 1.00 90.25 108 VAL A N 1
ATOM 800 C CA . VAL A 1 108 ? -8.720 6.203 8.096 1.00 90.25 108 VAL A CA 1
ATOM 801 C C . VAL A 1 108 ? -7.743 7.040 7.266 1.00 90.25 108 VAL A C 1
ATOM 803 O O . VAL A 1 108 ? -7.435 6.699 6.124 1.00 90.25 108 VAL A O 1
ATOM 806 N N . PHE A 1 109 ? -7.187 8.115 7.831 1.00 90.62 109 PHE A N 1
ATOM 807 C CA . PHE A 1 109 ? -6.180 8.924 7.146 1.00 90.62 109 PHE A CA 1
ATOM 808 C C . PHE A 1 109 ? -4.926 8.110 6.800 1.00 90.62 109 PHE A C 1
ATOM 810 O O . PHE A 1 109 ? -4.429 8.200 5.673 1.00 90.62 109 PHE A O 1
ATOM 817 N N . LEU A 1 110 ? -4.442 7.293 7.736 1.00 92.12 110 LEU A N 1
ATOM 818 C CA . LEU A 1 110 ? -3.324 6.381 7.528 1.00 92.12 110 LEU A CA 1
ATOM 819 C C . LEU A 1 110 ? -3.639 5.341 6.447 1.00 92.12 110 LEU A C 1
ATOM 821 O O . LEU A 1 110 ? -2.830 5.179 5.531 1.00 92.12 110 LEU A O 1
ATOM 825 N N . LEU A 1 111 ? -4.823 4.718 6.488 1.00 93.81 111 LEU A N 1
ATOM 826 C CA . LEU A 1 111 ? -5.294 3.759 5.484 1.00 93.81 111 LEU A CA 1
ATOM 827 C C . LEU A 1 111 ? -5.160 4.336 4.073 1.00 93.81 111 LEU A C 1
ATOM 829 O O . LEU A 1 111 ? -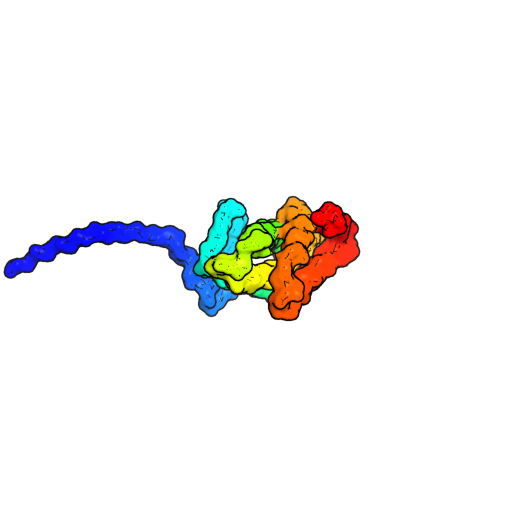4.557 3.711 3.202 1.00 93.81 111 LEU A O 1
ATOM 833 N N . VAL A 1 112 ? -5.641 5.565 3.857 1.00 94.62 112 VAL A N 1
ATOM 834 C CA . VAL A 1 112 ? -5.534 6.242 2.555 1.00 94.62 112 VAL A CA 1
ATOM 835 C C . VAL A 1 112 ? -4.083 6.353 2.094 1.00 94.62 112 VAL A C 1
ATOM 837 O O . VAL A 1 112 ? -3.794 6.101 0.925 1.00 94.62 112 VAL A O 1
ATOM 840 N N . GLN A 1 113 ? -3.156 6.742 2.975 1.00 95.19 113 GLN A N 1
ATOM 841 C CA . GLN A 1 113 ? -1.761 6.935 2.566 1.00 95.19 113 GLN A CA 1
ATOM 842 C C . GLN A 1 113 ? -1.055 5.609 2.274 1.00 95.19 113 GLN A C 1
ATOM 844 O O . GLN A 1 113 ? -0.280 5.539 1.321 1.00 95.19 113 GLN A O 1
ATOM 849 N N . VAL A 1 114 ? -1.367 4.551 3.025 1.00 95.94 114 VAL A N 1
ATOM 850 C CA . VAL A 1 114 ? -0.847 3.201 2.767 1.00 95.94 114 VAL A CA 1
ATOM 851 C C . VAL A 1 114 ? -1.364 2.671 1.434 1.00 95.94 114 VAL A C 1
ATOM 853 O O . VAL A 1 114 ? -0.568 2.239 0.603 1.00 95.94 114 VAL A O 1
ATOM 856 N N . LEU A 1 115 ? -2.667 2.796 1.169 1.00 96.94 115 LEU A N 1
ATOM 857 C CA . LEU A 1 115 ? -3.269 2.395 -0.105 1.00 96.94 115 LEU A CA 1
ATOM 858 C C . LEU A 1 115 ? -2.675 3.174 -1.286 1.00 96.94 115 LEU A C 1
ATOM 860 O O . LEU A 1 115 ? -2.317 2.579 -2.299 1.00 96.94 115 LEU A O 1
ATOM 864 N N . ARG A 1 116 ? -2.483 4.495 -1.152 1.00 96.88 116 ARG A N 1
ATOM 865 C C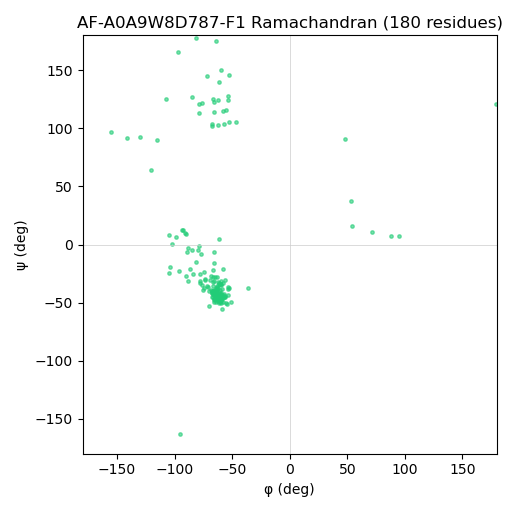A . ARG A 1 116 ? -1.795 5.307 -2.174 1.00 96.88 116 ARG A CA 1
ATOM 866 C C . ARG A 1 116 ? -0.355 4.850 -2.403 1.00 9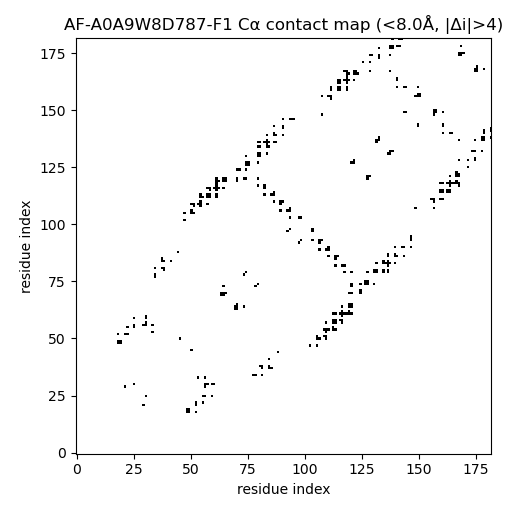6.88 116 ARG A C 1
ATOM 868 O O . ARG A 1 116 ? 0.104 4.845 -3.543 1.00 96.88 116 ARG A O 1
ATOM 875 N N . CYS A 1 117 ? 0.359 4.479 -1.343 1.00 96.50 117 CYS A N 1
ATOM 876 C CA . CYS A 1 117 ? 1.725 3.982 -1.445 1.00 96.50 117 CYS A CA 1
ATOM 877 C C . CYS A 1 117 ? 1.776 2.626 -2.160 1.00 96.50 117 CYS A C 1
ATOM 879 O O . CYS A 1 117 ? 2.578 2.457 -3.072 1.00 96.50 117 CYS A O 1
ATOM 881 N N . ILE A 1 118 ? 0.885 1.691 -1.817 1.00 97.62 118 ILE A N 1
ATOM 882 C CA . ILE A 1 118 ? 0.740 0.392 -2.496 1.00 97.62 118 ILE A CA 1
ATOM 883 C C . ILE A 1 118 ? 0.379 0.581 -3.970 1.00 97.62 118 ILE A C 1
ATOM 885 O O . ILE A 1 118 ? 1.023 -0.001 -4.840 1.00 97.62 118 ILE A O 1
ATOM 889 N N . CYS A 1 119 ? -0.593 1.445 -4.262 1.00 97.88 119 CYS A N 1
ATOM 890 C CA . CYS A 1 119 ? -0.987 1.802 -5.621 1.00 97.88 119 CYS A CA 1
ATOM 891 C C . CYS A 1 119 ? 0.206 2.290 -6.447 1.00 97.88 119 CYS A C 1
ATOM 893 O O . CYS A 1 119 ? 0.465 1.766 -7.528 1.00 97.88 119 CYS A O 1
ATOM 895 N N . ASN A 1 120 ? 0.971 3.251 -5.930 1.00 97.25 120 ASN A N 1
ATOM 896 C CA . ASN A 1 120 ? 2.063 3.832 -6.700 1.00 97.25 120 ASN A CA 1
ATOM 897 C C . ASN A 1 120 ? 3.271 2.896 -6.791 1.00 97.25 120 ASN A C 1
ATOM 899 O O . ASN A 1 120 ? 3.860 2.819 -7.858 1.00 97.25 120 ASN A O 1
ATOM 903 N N . GLN A 1 121 ? 3.641 2.173 -5.726 1.00 95.38 121 GLN A N 1
ATOM 904 C CA . GLN A 1 121 ? 4.814 1.285 -5.759 1.00 95.38 121 GLN A CA 1
ATOM 905 C C . GLN A 1 121 ? 4.612 0.063 -6.671 1.00 95.38 121 GLN A C 1
ATOM 907 O O . GLN A 1 121 ? 5.582 -0.459 -7.206 1.00 95.38 121 GLN A O 1
ATOM 912 N N . SER A 1 122 ? 3.365 -0.380 -6.860 1.00 96.62 122 SER A N 1
ATOM 913 C CA . SER A 1 122 ? 3.019 -1.525 -7.717 1.00 96.62 122 SER A CA 1
ATOM 914 C C . SER A 1 122 ? 2.743 -1.151 -9.178 1.00 96.62 122 SER A C 1
ATOM 916 O O . SER A 1 122 ? 2.555 -2.041 -10.008 1.00 96.62 122 SER A O 1
ATOM 918 N N . ALA A 1 123 ? 2.715 0.143 -9.513 1.00 96.19 123 ALA A N 1
ATOM 919 C CA . ALA A 1 123 ? 2.459 0.611 -10.871 1.00 96.19 123 ALA A CA 1
ATOM 920 C C . ALA A 1 123 ? 3.594 0.185 -11.818 1.00 96.19 123 ALA A C 1
ATOM 922 O O . ALA A 1 123 ? 4.727 0.642 -11.680 1.00 96.19 123 ALA A O 1
ATOM 923 N N . ASP A 1 124 ? 3.294 -0.684 -12.785 1.00 91.12 124 ASP A N 1
ATOM 924 C CA . ASP A 1 124 ? 4.253 -1.184 -13.781 1.00 91.12 124 ASP A CA 1
ATOM 925 C C . ASP A 1 124 ? 5.533 -1.773 -13.158 1.00 91.12 124 ASP A C 1
ATOM 927 O O . ASP A 1 124 ? 6.643 -1.540 -13.634 1.00 91.12 124 ASP A O 1
ATOM 931 N N . THR A 1 125 ? 5.420 -2.468 -12.020 1.00 91.81 125 THR A N 1
ATOM 932 C CA . THR A 1 125 ? 6.587 -3.009 -11.301 1.00 91.81 125 THR A CA 1
ATOM 933 C C . THR A 1 125 ? 6.300 -4.392 -10.716 1.00 91.81 125 THR A C 1
ATOM 935 O O . THR A 1 125 ? 5.853 -4.529 -9.578 1.00 91.81 125 THR A O 1
ATOM 938 N N . ASP A 1 126 ? 6.602 -5.438 -11.490 1.00 94.06 126 ASP A N 1
ATOM 939 C CA . ASP A 1 126 ? 6.356 -6.838 -11.101 1.00 94.06 126 ASP A CA 1
ATOM 940 C C . ASP A 1 126 ? 7.134 -7.272 -9.855 1.00 94.06 126 ASP A C 1
ATOM 942 O O . ASP A 1 126 ? 6.618 -8.052 -9.054 1.00 94.06 126 ASP A O 1
ATOM 946 N N . ALA A 1 127 ? 8.333 -6.723 -9.638 1.00 93.25 127 ALA A N 1
ATOM 947 C CA . ALA A 1 127 ? 9.110 -6.970 -8.423 1.00 93.25 127 ALA A CA 1
ATOM 948 C C . ALA A 1 127 ? 8.340 -6.530 -7.165 1.00 93.25 127 ALA A C 1
ATOM 950 O O . ALA A 1 127 ? 8.159 -7.317 -6.238 1.00 93.25 127 ALA A O 1
ATOM 951 N N . ALA A 1 128 ? 7.786 -5.313 -7.172 1.00 94.31 128 ALA A N 1
ATOM 952 C CA . ALA A 1 128 ? 6.990 -4.796 -6.062 1.00 94.31 128 ALA A CA 1
ATOM 953 C C . ALA A 1 128 ? 5.695 -5.601 -5.865 1.00 94.31 128 ALA A C 1
ATOM 955 O O . ALA A 1 128 ? 5.321 -5.899 -4.733 1.00 94.31 128 ALA A O 1
ATOM 956 N N . ARG A 1 129 ? 5.020 -6.000 -6.954 1.00 96.56 129 ARG A N 1
ATOM 957 C CA . ARG A 1 129 ? 3.822 -6.861 -6.892 1.00 96.56 129 ARG A CA 1
ATOM 958 C C . ARG A 1 129 ? 4.136 -8.223 -6.275 1.00 96.56 129 ARG A C 1
ATOM 960 O O . ARG A 1 129 ? 3.387 -8.686 -5.419 1.00 96.56 129 ARG A O 1
ATOM 967 N N . THR A 1 130 ? 5.249 -8.831 -6.676 1.00 95.94 130 THR A N 1
ATOM 968 C CA . THR A 1 130 ? 5.716 -10.115 -6.141 1.00 95.94 130 THR A CA 1
ATOM 969 C C . THR A 1 130 ? 6.017 -10.004 -4.651 1.00 95.94 130 THR A C 1
ATOM 971 O O . THR A 1 130 ? 5.501 -10.800 -3.874 1.00 95.94 130 THR A O 1
ATOM 974 N N . GLN A 1 131 ? 6.739 -8.968 -4.220 1.00 95.88 131 GLN A N 1
ATOM 975 C CA . GLN A 1 131 ? 7.003 -8.764 -2.795 1.00 95.88 131 GLN A CA 1
ATOM 976 C C . GLN A 1 131 ? 5.726 -8.496 -1.986 1.00 95.88 131 GLN A C 1
ATOM 978 O O . GLN A 1 131 ? 5.570 -9.020 -0.885 1.00 95.88 131 GLN A O 1
ATOM 983 N N . LEU A 1 132 ? 4.783 -7.707 -2.515 1.00 96.75 132 LEU A N 1
ATOM 984 C CA . LEU A 1 132 ? 3.484 -7.502 -1.864 1.00 96.75 132 LEU A CA 1
ATOM 985 C C . LEU A 1 132 ? 2.737 -8.828 -1.685 1.00 96.75 132 LEU A C 1
ATOM 987 O O . LEU A 1 132 ? 2.107 -9.032 -0.652 1.00 96.75 132 LEU A O 1
ATOM 991 N N . LEU A 1 133 ? 2.811 -9.737 -2.657 1.00 96.69 133 LEU A N 1
ATOM 992 C CA . LEU A 1 133 ? 2.233 -11.073 -2.532 1.00 96.69 133 LEU A CA 1
ATOM 993 C C . LEU A 1 133 ? 2.944 -11.903 -1.452 1.00 96.69 133 LEU A C 1
ATOM 995 O O . LEU A 1 133 ? 2.280 -12.462 -0.582 1.00 96.69 133 LEU A O 1
ATOM 999 N N . GLU A 1 134 ? 4.276 -11.957 -1.481 1.00 96.12 134 GLU A N 1
ATOM 1000 C CA . GLU A 1 134 ? 5.097 -12.732 -0.536 1.00 96.12 134 GLU A CA 1
ATOM 1001 C C . GLU A 1 134 ? 4.919 -12.280 0.918 1.00 96.12 134 GLU A C 1
ATOM 1003 O O . GLU A 1 134 ? 4.931 -13.099 1.836 1.00 96.12 134 GLU A O 1
ATOM 1008 N N . HIS A 1 135 ? 4.699 -10.983 1.129 1.00 95.06 135 HIS A N 1
ATOM 1009 C CA . HIS A 1 135 ? 4.486 -10.397 2.450 1.00 95.06 135 HIS A CA 1
ATOM 1010 C C . HIS A 1 135 ? 3.008 -10.308 2.859 1.00 95.06 135 HIS A C 1
ATOM 1012 O O . HIS A 1 135 ? 2.683 -9.627 3.830 1.00 95.06 135 HIS A O 1
ATOM 1018 N N . GLY A 1 136 ? 2.099 -10.977 2.139 1.00 95.00 136 GLY A N 1
ATOM 1019 C CA . GLY A 1 136 ? 0.673 -11.022 2.483 1.00 95.00 136 GLY A CA 1
ATOM 1020 C C . GLY A 1 136 ? -0.087 -9.711 2.247 1.00 95.00 136 GLY A C 1
ATOM 1021 O O . GLY A 1 136 ? -1.244 -9.582 2.651 1.00 95.00 136 GLY A O 1
ATOM 1022 N N . GLY A 1 137 ? 0.521 -8.744 1.561 1.00 95.75 137 GLY A N 1
ATOM 1023 C CA . GLY A 1 137 ? -0.075 -7.455 1.221 1.00 95.75 137 GLY A CA 1
ATOM 1024 C C . GLY A 1 137 ? -1.314 -7.571 0.336 1.00 95.75 137 GLY A C 1
ATOM 1025 O O . GLY A 1 137 ? -2.246 -6.792 0.509 1.00 95.75 137 GLY A O 1
ATOM 1026 N N . THR A 1 138 ? -1.383 -8.564 -0.558 1.00 96.00 138 THR A N 1
ATOM 1027 C CA . THR A 1 138 ? -2.586 -8.843 -1.372 1.00 96.00 138 THR A CA 1
ATOM 1028 C C . THR A 1 138 ? -3.774 -9.272 -0.509 1.00 96.00 138 THR A C 1
ATOM 1030 O O . THR A 1 138 ? -4.870 -8.739 -0.667 1.00 96.00 138 THR A O 1
ATOM 1033 N N . ALA A 1 139 ? -3.553 -10.170 0.453 1.00 95.06 139 ALA A N 1
ATOM 1034 C CA . ALA A 1 139 ? -4.588 -10.607 1.388 1.00 95.06 139 ALA A CA 1
ATOM 1035 C C . ALA A 1 139 ? -5.021 -9.467 2.327 1.00 95.06 139 ALA A C 1
ATOM 1037 O O . ALA A 1 139 ? -6.211 -9.298 2.594 1.00 95.06 139 ALA A O 1
ATOM 1038 N N . ALA A 1 140 ? -4.075 -8.652 2.806 1.00 94.94 140 ALA A N 1
ATOM 1039 C CA . ALA A 1 140 ? -4.387 -7.461 3.594 1.00 94.94 140 ALA A CA 1
ATOM 1040 C C . ALA A 1 140 ? -5.193 -6.431 2.782 1.00 94.94 140 ALA A C 1
ATOM 1042 O O . ALA A 1 140 ? -6.140 -5.841 3.302 1.00 94.94 140 ALA A O 1
ATOM 1043 N N . LEU A 1 141 ? -4.868 -6.259 1.496 1.00 95.94 141 LEU A N 1
ATOM 1044 C CA . LEU A 1 141 ? -5.594 -5.384 0.578 1.00 95.94 141 LEU A CA 1
ATOM 1045 C C . LEU A 1 141 ? -7.031 -5.852 0.350 1.00 95.94 141 LEU A C 1
ATOM 1047 O O . LEU A 1 141 ? -7.934 -5.026 0.437 1.00 95.94 141 LEU A O 1
ATOM 1051 N N . ALA A 1 142 ? -7.264 -7.149 0.144 1.00 94.19 142 ALA A N 1
ATOM 1052 C CA . ALA A 1 142 ? -8.617 -7.696 0.030 1.00 94.19 142 ALA A CA 1
ATOM 1053 C C . ALA A 1 142 ? -9.455 -7.422 1.292 1.00 94.19 142 ALA A C 1
ATOM 1055 O O . ALA A 1 142 ? -10.579 -6.924 1.204 1.00 94.19 142 ALA A O 1
ATOM 1056 N N . ARG A 1 143 ? -8.880 -7.635 2.484 1.00 92.44 143 ARG A N 1
ATOM 1057 C CA . ARG A 1 143 ? -9.561 -7.318 3.751 1.00 92.44 143 ARG A CA 1
ATOM 1058 C C . ARG A 1 143 ? -9.847 -5.826 3.907 1.00 92.44 143 ARG A C 1
ATOM 1060 O O . ARG A 1 143 ? -10.914 -5.470 4.399 1.00 92.44 143 ARG A O 1
ATOM 1067 N N . ALA A 1 144 ? -8.948 -4.953 3.451 1.00 91.56 144 ALA A N 1
ATOM 1068 C CA . ALA A 1 144 ? -9.173 -3.510 3.485 1.00 91.56 144 ALA A CA 1
ATOM 1069 C C . ALA A 1 144 ? -10.417 -3.091 2.688 1.00 91.56 144 ALA A C 1
ATOM 1071 O O . ALA A 1 144 ? -11.134 -2.195 3.119 1.00 91.56 144 ALA A O 1
ATOM 1072 N N . LEU A 1 145 ? -10.731 -3.772 1.579 1.00 89.38 145 LEU A N 1
ATOM 1073 C CA . LEU A 1 145 ? -11.952 -3.515 0.800 1.00 89.38 145 LEU A CA 1
ATOM 1074 C C . LEU A 1 145 ? -13.242 -3.856 1.555 1.00 89.38 145 LEU A C 1
ATOM 1076 O O . LEU A 1 145 ? -14.312 -3.420 1.142 1.00 89.38 145 LEU A O 1
ATOM 1080 N N . SER A 1 146 ? -13.159 -4.627 2.639 1.00 86.50 146 SER A N 1
ATOM 1081 C CA . SER A 1 146 ? -14.312 -4.978 3.475 1.00 86.50 146 SER A CA 1
ATOM 1082 C C . SER A 1 146 ? -14.580 -3.961 4.591 1.00 86.50 146 SER A C 1
ATOM 1084 O O . SER A 1 146 ? -15.550 -4.113 5.327 1.00 86.50 146 SER A O 1
ATOM 1086 N N . ILE A 1 147 ? -13.738 -2.933 4.739 1.00 83.75 147 ILE A N 1
ATOM 1087 C CA . ILE A 1 147 ? -13.949 -1.860 5.714 1.00 83.75 147 ILE A CA 1
ATOM 1088 C C . ILE A 1 147 ? -15.044 -0.929 5.181 1.00 83.75 147 ILE A C 1
ATOM 1090 O O . ILE A 1 147 ? -14.885 -0.328 4.116 1.00 83.75 147 ILE A O 1
ATOM 1094 N N . ASP A 1 148 ? -16.132 -0.767 5.940 1.00 81.50 148 ASP A N 1
ATOM 1095 C CA . ASP A 1 148 ? -17.273 0.086 5.568 1.00 81.50 148 ASP A CA 1
ATOM 1096 C C . ASP A 1 148 ? -16.830 1.518 5.222 1.00 81.50 148 ASP A C 1
ATOM 1098 O O . ASP A 1 148 ? -17.338 2.125 4.272 1.00 81.50 148 ASP A O 1
ATOM 1102 N N . ASP A 1 149 ? -15.831 2.039 5.937 1.00 75.56 149 ASP A N 1
ATOM 1103 C CA . ASP A 1 149 ? -15.269 3.364 5.703 1.00 75.56 149 ASP A CA 1
ATOM 1104 C C . ASP A 1 149 ? -14.689 3.550 4.305 1.00 75.56 149 ASP A C 1
ATOM 1106 O O . ASP A 1 149 ? -14.784 4.644 3.756 1.00 75.56 149 ASP A O 1
ATOM 1110 N N . VAL A 1 150 ? -14.149 2.505 3.672 1.00 74.94 150 VAL A N 1
ATOM 1111 C CA . VAL A 1 150 ? -13.624 2.619 2.302 1.00 74.94 150 VAL A CA 1
ATOM 1112 C C . VAL A 1 150 ? -14.706 3.087 1.334 1.00 74.94 150 VAL A C 1
ATOM 1114 O O . VAL A 1 150 ? -14.411 3.851 0.416 1.00 74.94 150 VAL A O 1
ATOM 1117 N N . TRP A 1 151 ? -15.956 2.691 1.571 1.00 76.38 151 TRP A N 1
ATOM 11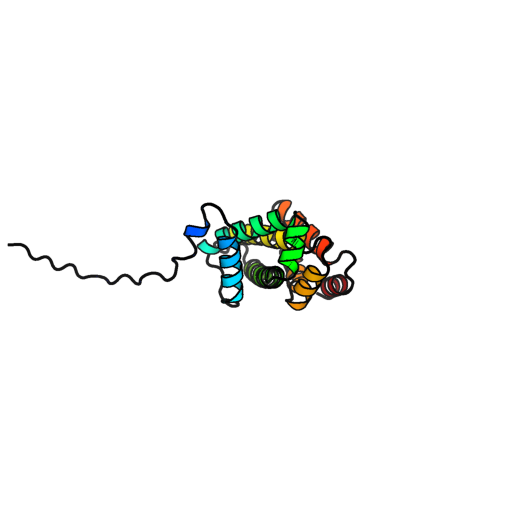18 C CA . TRP A 1 151 ? -17.086 2.980 0.689 1.00 76.38 151 TRP A CA 1
ATOM 1119 C C . TRP A 1 151 ? -18.009 4.084 1.211 1.00 76.38 151 TRP A C 1
ATOM 1121 O O . TRP A 1 151 ? -18.768 4.654 0.426 1.00 76.38 151 TRP A O 1
ATOM 1131 N N . ARG A 1 152 ? -17.964 4.388 2.516 1.00 76.31 152 ARG A N 1
ATOM 1132 C CA . ARG A 1 152 ? -18.820 5.399 3.162 1.00 76.31 152 ARG A CA 1
ATOM 1133 C C . ARG A 1 152 ? -18.115 6.714 3.500 1.00 76.31 152 ARG A C 1
ATOM 1135 O O . ARG A 1 152 ? -18.796 7.733 3.606 1.00 76.31 152 ARG A O 1
ATOM 1142 N N . GLN A 1 153 ? -16.793 6.715 3.677 1.00 70.19 153 GLN A N 1
ATOM 1143 C CA . GLN A 1 153 ? -15.998 7.924 3.944 1.00 70.19 153 GLN A CA 1
ATOM 1144 C C . GLN A 1 153 ? -15.694 8.682 2.634 1.00 70.19 153 GLN A C 1
ATOM 1146 O O . GLN A 1 153 ? -16.118 8.251 1.557 1.00 70.19 153 GLN A O 1
ATOM 1151 N N . PRO A 1 154 ? -15.008 9.848 2.672 1.00 66.00 154 PRO A N 1
ATOM 1152 C CA . PRO A 1 154 ? -14.793 10.665 1.486 1.00 66.00 154 PRO A CA 1
ATOM 1153 C C . PRO A 1 154 ? -14.177 9.881 0.320 1.00 66.00 154 PRO A C 1
ATOM 1155 O O . PRO A 1 154 ? -13.296 9.041 0.505 1.00 66.00 154 PRO A O 1
ATOM 1158 N N . VAL A 1 155 ? -14.577 10.263 -0.898 1.00 74.94 155 VAL A N 1
ATOM 1159 C CA . VAL A 1 155 ? -14.142 9.716 -2.200 1.00 74.94 155 VAL A CA 1
ATOM 1160 C C . VAL A 1 155 ? -12.652 9.306 -2.287 1.00 74.94 155 VAL A C 1
ATOM 1162 O O . VAL A 1 155 ? -12.373 8.275 -2.904 1.00 74.94 155 VAL A O 1
ATOM 1165 N N . PRO A 1 156 ? -11.683 10.024 -1.676 1.00 80.19 156 PRO A N 1
ATOM 1166 C CA . PRO A 1 156 ? -10.278 9.621 -1.694 1.00 80.19 156 PRO A CA 1
ATOM 1167 C C . PRO A 1 156 ? -9.965 8.215 -1.155 1.00 80.19 156 PRO A C 1
ATOM 1169 O O . PRO A 1 156 ? -9.001 7.618 -1.634 1.00 80.19 156 PRO A O 1
ATOM 1172 N N . VAL A 1 157 ? -10.730 7.674 -0.195 1.00 83.94 157 VAL A N 1
ATOM 1173 C CA . VAL A 1 157 ? -10.463 6.328 0.359 1.00 83.94 157 VAL A CA 1
ATOM 1174 C C . VAL A 1 157 ? -10.777 5.251 -0.678 1.00 83.94 157 VAL A C 1
ATOM 1176 O O . VAL A 1 157 ? -9.896 4.466 -1.032 1.00 83.94 157 VAL A O 1
ATOM 1179 N N . ALA A 1 158 ? -11.986 5.284 -1.245 1.00 86.75 158 ALA A N 1
ATOM 1180 C CA . ALA A 1 158 ? -12.408 4.385 -2.318 1.00 86.75 158 ALA A CA 1
ATOM 1181 C C . ALA A 1 158 ? -11.476 4.465 -3.537 1.00 86.75 158 ALA A C 1
ATOM 1183 O O . ALA A 1 158 ? -11.096 3.443 -4.106 1.00 86.75 158 ALA A O 1
ATOM 1184 N N . GLN A 1 159 ? -11.063 5.677 -3.927 1.00 90.62 159 GLN A N 1
ATOM 1185 C CA . GLN A 1 159 ? -10.138 5.876 -5.047 1.00 90.62 159 GLN A CA 1
ATOM 1186 C C . GLN A 1 159 ? -8.763 5.256 -4.786 1.00 90.62 159 GLN A C 1
ATOM 1188 O O . GLN A 1 159 ? -8.201 4.617 -5.677 1.00 90.62 159 GLN A O 1
ATOM 1193 N N . ALA A 1 160 ? -8.217 5.432 -3.579 1.00 93.81 160 ALA A N 1
ATOM 1194 C CA . ALA A 1 160 ? -6.936 4.842 -3.209 1.00 93.81 160 ALA A CA 1
ATOM 1195 C C . ALA A 1 160 ? -7.015 3.309 -3.173 1.00 93.81 160 ALA A C 1
ATOM 1197 O O . ALA A 1 160 ? -6.122 2.646 -3.698 1.00 93.81 160 ALA A O 1
ATOM 1198 N N . ALA A 1 161 ? -8.095 2.758 -2.612 1.00 93.50 161 ALA A N 1
ATOM 1199 C CA . ALA A 1 161 ? -8.335 1.321 -2.554 1.00 93.50 161 ALA A CA 1
ATOM 1200 C C . ALA A 1 161 ? -8.448 0.707 -3.956 1.00 93.50 161 ALA A C 1
ATOM 1202 O O . ALA A 1 161 ? -7.731 -0.239 -4.278 1.00 93.50 161 ALA A O 1
ATOM 1203 N N . PHE A 1 162 ? -9.279 1.294 -4.821 1.00 93.75 162 PHE A N 1
ATOM 1204 C CA . PHE A 1 162 ? -9.450 0.825 -6.195 1.00 93.75 162 PHE A CA 1
ATOM 1205 C C . PHE A 1 162 ? -8.148 0.908 -6.999 1.00 93.75 162 PHE A C 1
ATOM 1207 O O . PHE A 1 162 ? -7.781 -0.049 -7.676 1.00 93.75 162 PHE A O 1
ATOM 1214 N N . GLY A 1 163 ? -7.415 2.022 -6.892 1.00 96.06 163 GLY A N 1
ATOM 1215 C CA . GLY A 1 163 ? -6.122 2.177 -7.559 1.00 96.06 163 GLY A CA 1
ATOM 1216 C C . GLY A 1 163 ? -5.093 1.142 -7.098 1.00 96.06 163 GLY A C 1
ATOM 1217 O O . GLY A 1 163 ? -4.379 0.579 -7.925 1.00 96.06 163 GLY A O 1
ATOM 1218 N N . ALA A 1 164 ? -5.050 0.844 -5.794 1.00 97.38 164 ALA A N 1
ATOM 1219 C CA . ALA A 1 164 ? -4.169 -0.184 -5.247 1.00 97.38 164 ALA A CA 1
ATOM 1220 C C . ALA A 1 164 ? -4.504 -1.573 -5.801 1.00 97.38 164 ALA A C 1
ATOM 1222 O O . ALA A 1 164 ? -3.613 -2.260 -6.291 1.00 97.38 164 ALA A O 1
ATOM 1223 N N . VAL A 1 165 ? -5.783 -1.961 -5.784 1.00 96.81 165 VAL A N 1
ATOM 1224 C CA . VAL A 1 165 ? -6.242 -3.250 -6.329 1.00 96.81 165 VAL A CA 1
ATOM 1225 C C . VAL A 1 165 ? -5.909 -3.363 -7.810 1.00 96.81 165 VAL A C 1
ATOM 1227 O O . VAL A 1 165 ? -5.360 -4.380 -8.237 1.00 96.81 165 VAL A O 1
ATOM 1230 N N . LEU A 1 166 ? -6.195 -2.315 -8.586 1.00 96.94 166 LEU A N 1
ATOM 1231 C CA . LEU A 1 166 ? -5.907 -2.285 -10.013 1.00 96.94 166 LEU A CA 1
ATOM 1232 C C . LEU A 1 166 ? -4.410 -2.478 -10.267 1.00 96.94 166 LEU A C 1
ATOM 1234 O O . LEU A 1 166 ? -4.042 -3.417 -10.957 1.00 96.94 166 LEU A O 1
ATOM 1238 N N . ASN A 1 167 ? -3.537 -1.662 -9.676 1.00 97.69 167 ASN A N 1
ATOM 1239 C CA . ASN A 1 167 ? -2.103 -1.716 -9.980 1.00 97.69 167 ASN A CA 1
ATOM 1240 C C . ASN A 1 167 ? -1.411 -2.984 -9.468 1.00 97.69 167 ASN A C 1
ATOM 1242 O O . ASN A 1 167 ? -0.463 -3.451 -10.102 1.00 97.69 167 ASN A O 1
ATOM 1246 N N . VAL A 1 168 ? -1.890 -3.561 -8.361 1.00 97.25 168 VAL A N 1
ATOM 1247 C CA . VAL A 1 168 ? -1.388 -4.834 -7.826 1.00 97.25 168 VAL A CA 1
ATOM 1248 C C . VAL A 1 168 ? -1.789 -6.017 -8.710 1.00 97.25 168 VAL A C 1
ATOM 1250 O O . VAL A 1 168 ? -1.005 -6.955 -8.858 1.00 97.25 168 VAL A O 1
ATOM 1253 N N . SER A 1 169 ? -2.989 -5.988 -9.295 1.00 96.50 169 SER A N 1
ATOM 1254 C CA . SER A 1 169 ? -3.510 -7.078 -10.133 1.00 96.50 169 SER A CA 1
ATOM 1255 C C . SER A 1 169 ? -3.163 -6.946 -11.616 1.00 96.50 169 SER A C 1
ATOM 1257 O O . SER A 1 169 ? -3.070 -7.966 -12.298 1.00 96.50 169 SER A O 1
ATOM 1259 N N . LEU A 1 170 ? -2.947 -5.727 -12.118 1.00 94.62 170 LEU A N 1
ATOM 1260 C CA . LEU A 1 170 ? -2.802 -5.443 -13.546 1.00 94.62 170 LEU A CA 1
ATOM 1261 C C . LEU A 1 170 ? -1.688 -6.282 -14.178 1.00 94.62 170 LEU A C 1
ATOM 1263 O O . LEU A 1 170 ? -0.519 -6.144 -13.824 1.00 94.62 170 LEU A O 1
ATOM 1267 N N . ASP A 1 171 ? -2.082 -7.159 -15.103 1.00 93.25 171 ASP A N 1
ATOM 1268 C CA . ASP A 1 171 ? -1.223 -8.116 -15.810 1.00 93.25 171 ASP A CA 1
ATOM 1269 C C . ASP A 1 171 ? -0.375 -9.033 -14.901 1.00 93.25 171 ASP A C 1
ATOM 1271 O O . ASP A 1 171 ? 0.528 -9.726 -15.367 1.00 93.25 171 ASP A O 1
ATOM 1275 N N . HIS A 1 172 ? -0.711 -9.127 -13.609 1.00 95.56 172 HIS A N 1
ATOM 1276 C CA . HIS A 1 172 ? 0.003 -9.937 -12.627 1.00 95.56 172 HIS A CA 1
ATOM 1277 C C . HIS A 1 172 ? -0.881 -11.073 -12.101 1.00 95.56 172 HIS A C 1
ATOM 1279 O O . HIS A 1 172 ? -1.610 -10.950 -11.108 1.00 95.56 172 HIS A O 1
ATOM 1285 N N . LYS A 1 173 ? -0.811 -12.223 -12.785 1.00 96.50 173 LYS A N 1
ATOM 1286 C CA . LYS A 1 173 ? -1.712 -13.371 -12.579 1.00 96.50 173 LYS A CA 1
ATOM 1287 C C . LYS A 1 173 ? -1.775 -13.854 -11.127 1.00 96.50 173 LYS A C 1
ATOM 1289 O O . LYS A 1 173 ? -2.863 -14.132 -10.634 1.00 96.50 173 LYS A O 1
ATOM 1294 N N . LEU A 1 174 ? -0.632 -13.954 -10.445 1.00 97.38 174 LEU A N 1
ATOM 1295 C CA . LEU A 1 174 ? -0.583 -14.461 -9.068 1.00 97.38 174 LEU A CA 1
ATOM 1296 C C . LEU A 1 174 ? -1.262 -13.508 -8.079 1.00 97.38 174 LEU A C 1
ATOM 1298 O O . LEU A 1 174 ? -2.002 -13.955 -7.210 1.00 97.38 174 LEU A O 1
ATOM 1302 N N . CYS A 1 175 ? -1.066 -12.199 -8.250 1.00 96.12 175 CYS A N 1
ATOM 1303 C CA . CYS A 1 175 ? -1.725 -11.200 -7.407 1.00 96.12 175 CYS A CA 1
ATOM 1304 C C . CYS A 1 175 ? -3.224 -11.133 -7.691 1.00 96.12 175 CYS A C 1
ATOM 1306 O O . CYS A 1 175 ? -4.012 -11.044 -6.757 1.00 96.12 175 CYS A O 1
ATOM 1308 N N . THR A 1 176 ? -3.616 -11.220 -8.966 1.00 96.00 176 THR A N 1
ATOM 1309 C CA . THR A 1 176 ? -5.030 -11.293 -9.362 1.00 96.00 176 THR A CA 1
ATOM 1310 C C . THR A 1 176 ? -5.714 -12.486 -8.707 1.00 96.00 176 THR A C 1
ATOM 1312 O O . THR A 1 176 ? -6.761 -12.325 -8.093 1.00 96.00 176 THR A O 1
ATOM 1315 N N . GLN A 1 177 ? -5.102 -13.669 -8.791 1.00 96.94 177 GLN A N 1
ATOM 1316 C CA . GLN A 1 177 ? -5.645 -14.878 -8.180 1.00 96.94 177 GLN A CA 1
ATOM 1317 C C . GLN A 1 177 ? -5.756 -14.730 -6.657 1.00 96.94 177 GLN A C 1
ATOM 1319 O O . GLN A 1 177 ? -6.819 -14.972 -6.101 1.00 96.94 177 GLN A O 1
ATOM 1324 N N . ALA A 1 178 ? -4.702 -14.240 -5.996 1.00 95.12 178 ALA A N 1
ATOM 1325 C CA . ALA A 1 178 ? -4.707 -14.027 -4.550 1.00 95.12 178 ALA A CA 1
ATOM 1326 C C . ALA A 1 178 ? -5.780 -13.027 -4.081 1.00 95.12 178 ALA A C 1
ATOM 1328 O O . ALA A 1 178 ? -6.319 -13.190 -2.995 1.00 95.12 178 ALA A O 1
ATOM 1329 N N . LEU A 1 179 ? -6.092 -12.001 -4.882 1.00 93.19 179 LEU A N 1
ATOM 1330 C CA . LEU A 1 179 ? -7.167 -11.047 -4.587 1.00 93.19 179 LEU A CA 1
ATOM 1331 C C . LEU A 1 179 ? -8.567 -11.644 -4.786 1.00 93.19 179 LEU A C 1
ATOM 1333 O O . LEU A 1 179 ? -9.493 -11.215 -4.113 1.00 93.19 179 LEU A O 1
ATOM 1337 N N . VAL A 1 180 ? -8.729 -12.588 -5.718 1.00 92.44 180 VAL A N 1
ATOM 1338 C CA . VAL A 1 180 ? -10.007 -13.280 -5.970 1.00 92.44 180 VAL A CA 1
ATOM 1339 C C . VAL A 1 180 ? -10.283 -14.359 -4.920 1.00 92.44 180 VAL A C 1
ATOM 1341 O O . VAL A 1 180 ? -11.442 -14.597 -4.592 1.00 92.44 180 VAL A O 1
ATOM 1344 N N . ASP A 1 181 ? -9.236 -15.013 -4.413 1.00 92.75 181 ASP A N 1
ATOM 1345 C CA . ASP A 1 181 ? -9.349 -16.106 -3.439 1.00 92.75 181 ASP A CA 1
ATOM 1346 C C . ASP A 1 181 ? -9.537 -15.631 -1.986 1.00 92.75 181 ASP A C 1
ATOM 1348 O O . ASP A 1 181 ? -9.871 -16.446 -1.122 1.00 92.75 181 ASP A O 1
ATOM 1352 N N . ALA A 1 182 ? -9.278 -14.349 -1.711 1.00 86.50 182 ALA A N 1
ATOM 1353 C CA . ALA A 1 182 ? -9.347 -13.734 -0.384 1.00 86.50 182 ALA A CA 1
ATOM 1354 C C . ALA A 1 182 ? -10.750 -13.209 -0.048 1.00 86.50 182 ALA A C 1
ATOM 1356 O O . ALA A 1 182 ? -11.142 -13.362 1.133 1.00 86.50 182 ALA A O 1
#

Foldseek 3Di:
DDDDDDPDPPPPPDPPPPQVVLPPAHDPVNLVVLLVVCVVCLPDQQPLSRLQSLLRSLLVLLVQLLDVVSLQVCLVDCLLLSLQSLLLNLLVCLDPPNCPPDNVVSSLSSLLSSLSNLLSSLAVHVSSLVSNVVNCVLVSLLSLVVRPCCVVPDPSSVVSSVSNLCSSCPVHPVSVVSSVVD

Solvent-accessible surface area (backbone atoms only — not comparable to full-atom values): 9900 Å² total; per-residue (Å²): 139,90,82,89,78,81,80,78,74,79,70,80,78,68,90,68,72,77,57,75,75,44,73,84,65,71,43,78,67,52,38,50,48,52,45,50,51,49,62,77,43,77,86,62,80,76,49,76,81,46,34,57,35,52,23,51,31,31,40,49,52,20,63,48,20,68,40,68,73,52,18,58,62,43,37,80,50,65,54,38,47,36,48,16,54,51,44,41,52,44,41,63,63,55,34,96,89,32,88,82,44,92,55,43,71,45,46,54,53,25,48,33,19,44,28,36,23,51,17,30,38,13,50,95,29,68,60,22,31,51,42,19,48,78,49,44,21,40,51,31,50,43,56,43,73,70,29,67,57,37,78,71,46,66,69,66,35,39,52,19,49,52,44,20,55,46,32,38,27,61,96,31,68,69,43,39,49,46,45,74,76,92

Secondary structure (DSSP, 8-state):
--------------TTTTTGGGGS---HHHHHHHHHHHHH-TT----HHHHHHHHHHHHHHHHHTTSHHHHHHHHTTTHHHHHHHHHHHHHHHTSTT-TTSTTHHHHHHHHHHHHHHHHHHTTT-HHHHHHHHHTTHHHHHHHHTT-HHHHHS-THHHHHHHHHHHHHHTT-HHHHHHHHH-

Mean predicted aligned error: 9.2 Å

Nearest PDB structures (foldseek):
  8glv-assembly1_LO  TM=6.065E-01  e=1.591E+00  Chlamydomonas reinhardtii
  7yg4-assembly1_A  TM=6.653E-01  e=2.518E+00  Homo sapiens
  6nmg-assembly1_A  TM=3.843E-01  e=6.645E-01  Rattus norvegicus
  7tdz-assembly1_l  TM=5.129E-01  e=7.586E+00  Xenopus laevis

pLDDT: mean 80.81, std 18.26, range [33.06, 97.88]